Protein AF-A0A6A5BJE4-F1 (afdb_monomer_lite)

Foldseek 3Di:
DPPVVVVVVVVVVVVVLVVCLCVDPLLVQQVQEDEPVVVVVLVVVQQPFDKKKKKKKWAWDWDWDWDWDQDPVRDTDIDIDIDIDTPDMDMDIDQFPDKHWPWDDDDDDDDPFFKEKEFEKEKEFEDDPVQVVSVVLVVLVVCVVCVPVHPDMWIWMFITGPPDARIYMYTDPVDDDDPCSHSVNLVVCVVVVNNVVVVVVVVVRYDYDYTYIHMYTDNDDDDPVPPPVPPPSVVGDPHPGMHMGGDDPDRDIPIDDVVVVCVVDDVVSVPDDPPPPPPDPDDPDDDDDDDDDDDDDDDDDDDDDDDDDDDDDDDDDDDDDDDDDDDDDDDDDDDDDDDDDDDDDDDDDDDDDDDDDDDDDDDDDDDDDDDDDDD

InterPro domains:
  IPR026767 Transmembrane protein 151 [PTHR31893] (10-363)

Organism: Naegleri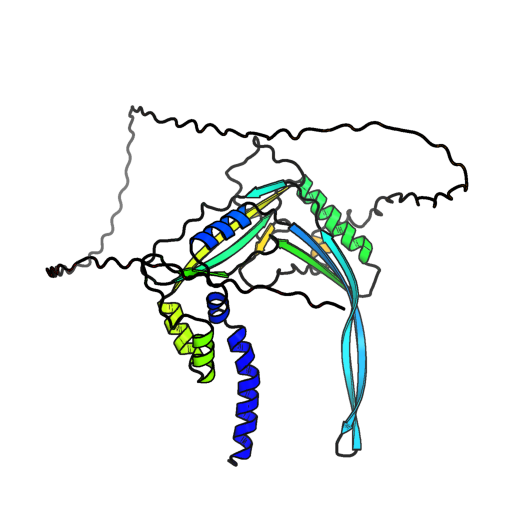a fowleri (NCBI:txid5763)

Structure (mmCIF, N/CA/C/O backbone):
data_AF-A0A6A5BJE4-F1
#
_entry.id   AF-A0A6A5BJE4-F1
#
loop_
_atom_site.group_PDB
_atom_site.id
_atom_site.type_symbol
_atom_site.label_atom_id
_atom_site.label_alt_id
_atom_site.label_comp_id
_atom_site.label_asym_id
_atom_site.label_entity_id
_atom_site.label_seq_id
_atom_site.pdbx_PDB_ins_code
_atom_site.Cartn_x
_atom_site.Cartn_y
_atom_site.Cartn_z
_atom_site.occupancy
_atom_site.B_iso_or_equiv
_atom_site.auth_seq_id
_atom_site.auth_comp_id
_atom_site.auth_asym_id
_atom_site.auth_atom_id
_atom_site.pdbx_PDB_model_num
ATOM 1 N N . MET A 1 1 ? 4.051 -38.188 29.344 1.00 62.25 1 MET A N 1
ATOM 2 C CA . MET A 1 1 ? 2.881 -37.286 29.274 1.00 62.25 1 MET A CA 1
ATOM 3 C C . MET A 1 1 ? 1.747 -37.995 28.548 1.00 62.25 1 MET A C 1
ATOM 5 O O . MET A 1 1 ? 2.041 -38.714 27.595 1.00 62.25 1 MET A O 1
ATOM 9 N N . PRO A 1 2 ? 0.485 -37.856 28.981 1.00 80.25 2 PRO A N 1
ATOM 10 C CA . PRO A 1 2 ? -0.641 -38.493 28.304 1.00 80.25 2 PRO A CA 1
ATOM 11 C C . PRO A 1 2 ? -0.763 -37.959 26.874 1.00 80.25 2 PRO A C 1
ATOM 13 O O . PRO A 1 2 ? -0.747 -36.747 26.667 1.00 80.25 2 PRO A O 1
ATOM 16 N N . ARG A 1 3 ? -0.909 -38.856 25.890 1.00 78.12 3 ARG A N 1
ATOM 17 C CA . ARG A 1 3 ? -1.069 -38.514 24.460 1.00 78.12 3 ARG A CA 1
ATOM 18 C C . ARG A 1 3 ? -2.195 -37.492 24.222 1.00 78.12 3 ARG A C 1
ATOM 20 O O . ARG A 1 3 ? -2.110 -36.694 23.299 1.00 78.12 3 ARG A O 1
ATOM 27 N N . ALA A 1 4 ? -3.185 -37.460 25.116 1.00 80.25 4 ALA A N 1
ATOM 28 C CA . ALA A 1 4 ? -4.297 -36.513 25.126 1.00 80.25 4 ALA A CA 1
ATOM 29 C C . ALA A 1 4 ? -3.887 -35.028 25.222 1.00 80.25 4 ALA A C 1
ATOM 31 O O . ALA A 1 4 ? -4.623 -34.184 24.728 1.00 80.25 4 ALA A O 1
ATOM 32 N N . PHE A 1 5 ? -2.724 -34.694 25.795 1.00 85.00 5 PHE A N 1
ATOM 33 C CA . PHE A 1 5 ? -2.263 -33.300 25.897 1.00 85.00 5 PHE A CA 1
ATOM 34 C C . PHE A 1 5 ? -1.525 -32.802 24.647 1.00 85.00 5 PHE A C 1
ATOM 36 O O . PHE A 1 5 ? -1.405 -31.599 24.451 1.00 85.00 5 PHE A O 1
ATOM 43 N N . ILE A 1 6 ? -1.054 -33.704 23.781 1.00 88.06 6 ILE A N 1
ATOM 44 C CA . ILE A 1 6 ? -0.258 -33.341 22.598 1.00 88.06 6 ILE A CA 1
ATOM 45 C C . ILE A 1 6 ? -1.162 -32.827 21.467 1.00 88.06 6 ILE A C 1
ATOM 47 O O . ILE A 1 6 ? -0.855 -31.818 20.838 1.00 88.06 6 ILE A O 1
ATOM 51 N N . TYR A 1 7 ? -2.304 -33.479 21.233 1.00 89.19 7 TYR A N 1
ATOM 52 C CA . TYR A 1 7 ? -3.248 -33.106 20.174 1.00 89.19 7 TYR A CA 1
ATOM 53 C C . TYR A 1 7 ? -3.816 -31.678 20.272 1.00 89.19 7 TYR A C 1
ATOM 55 O O . TYR A 1 7 ? -3.812 -31.000 19.246 1.00 89.19 7 TYR A O 1
ATOM 63 N N . PRO A 1 8 ? -4.267 -31.170 21.439 1.00 88.56 8 PRO A N 1
ATOM 64 C CA . PRO A 1 8 ? -4.764 -29.797 21.526 1.00 88.56 8 PRO A CA 1
ATOM 65 C C . PRO A 1 8 ? -3.657 -28.765 21.286 1.00 88.56 8 PRO A C 1
ATOM 67 O O . PRO A 1 8 ? -3.909 -27.755 20.639 1.00 88.56 8 PRO A O 1
ATOM 70 N N . ILE A 1 9 ? -2.422 -29.033 21.729 1.00 89.44 9 ILE A N 1
ATOM 71 C CA . ILE A 1 9 ? -1.276 -28.149 21.470 1.00 89.44 9 ILE A CA 1
ATOM 72 C C . ILE A 1 9 ? -0.985 -28.091 19.966 1.00 89.44 9 ILE A C 1
ATOM 74 O O . ILE A 1 9 ? -0.878 -27.004 19.405 1.00 89.44 9 ILE A O 1
ATOM 78 N N . LEU A 1 10 ? -0.930 -29.246 19.294 1.00 87.69 10 LEU A N 1
ATOM 79 C CA . LEU A 1 10 ? -0.732 -29.304 17.843 1.00 87.69 10 LEU A CA 1
ATOM 80 C C . LEU A 1 10 ? -1.858 -28.606 17.072 1.00 87.69 10 LEU A C 1
ATOM 82 O O . LEU A 1 10 ? -1.580 -27.901 16.106 1.00 87.69 10 LEU A O 1
ATOM 86 N N . LEU A 1 11 ? -3.110 -28.763 17.507 1.00 88.81 11 LEU A N 1
ATOM 87 C CA . LEU A 1 11 ? -4.258 -28.100 16.891 1.00 88.81 11 LEU A CA 1
ATOM 88 C C . LEU A 1 11 ? -4.152 -26.575 17.007 1.00 88.81 11 LEU A C 1
ATOM 90 O O . LEU A 1 11 ? -4.337 -25.877 16.016 1.00 88.81 11 LEU A O 1
ATOM 94 N N . VAL A 1 12 ? -3.811 -26.059 18.192 1.00 89.44 12 VAL A N 1
ATOM 95 C CA . VAL A 1 12 ? -3.604 -24.621 18.408 1.00 89.44 12 VAL A CA 1
ATOM 96 C C . VAL A 1 12 ? -2.458 -24.105 17.534 1.00 89.44 12 VAL A C 1
ATOM 98 O O . VAL A 1 12 ? -2.628 -23.106 16.840 1.00 89.44 12 VAL A O 1
ATOM 101 N N . CYS A 1 13 ? -1.324 -24.811 17.485 1.00 87.81 13 CYS A N 1
ATOM 102 C CA . CYS A 1 13 ? -0.216 -24.457 16.596 1.00 87.81 13 CYS A CA 1
ATOM 103 C C . CYS A 1 13 ? -0.644 -24.424 15.122 1.00 87.81 13 CYS A C 1
ATOM 105 O O . CYS A 1 13 ? -0.267 -23.503 14.405 1.00 87.81 13 CYS A O 1
ATOM 107 N N . LEU A 1 14 ? -1.457 -25.383 14.672 1.00 87.50 14 LEU A N 1
ATOM 108 C CA . LEU A 1 14 ? -1.954 -25.447 13.298 1.00 87.50 14 LEU A CA 1
ATOM 109 C C . LEU A 1 14 ? -2.918 -24.294 12.972 1.00 87.50 14 LEU A C 1
ATOM 111 O O . LEU A 1 14 ? -2.807 -23.700 11.901 1.00 87.50 14 LEU A O 1
ATOM 115 N N . ILE A 1 15 ? -3.805 -23.929 13.904 1.00 87.75 15 ILE A N 1
ATOM 116 C CA . ILE A 1 15 ? -4.724 -22.787 13.755 1.00 87.75 15 ILE A CA 1
ATOM 117 C C . ILE A 1 15 ? -3.950 -21.480 13.566 1.00 87.75 15 ILE A C 1
ATOM 119 O O . ILE A 1 15 ? -4.330 -20.675 12.722 1.00 87.75 15 ILE A O 1
ATOM 123 N N . PHE A 1 16 ? -2.856 -21.272 14.304 1.00 87.94 16 PHE A N 1
ATOM 124 C CA . PHE A 1 16 ? -2.011 -20.089 14.120 1.00 87.94 16 PHE A CA 1
ATOM 125 C C . PHE A 1 16 ? -1.130 -20.183 12.875 1.00 87.94 16 PHE A C 1
ATOM 127 O O . PHE A 1 16 ? -0.877 -19.173 12.227 1.00 87.94 16 PHE A O 1
ATOM 134 N N . TYR A 1 17 ? -0.685 -21.382 12.506 1.00 87.50 17 TYR A N 1
ATOM 135 C CA . TYR A 1 17 ? 0.205 -21.583 11.371 1.00 87.50 17 TYR A CA 1
ATOM 136 C C . TYR A 1 17 ? -0.492 -21.340 10.025 1.00 87.50 17 TYR A C 1
ATOM 138 O O . TYR A 1 17 ? 0.073 -20.673 9.162 1.00 87.50 17 TYR A O 1
ATOM 146 N N . ILE A 1 18 ? -1.728 -21.810 9.836 1.00 85.81 18 ILE A N 1
ATOM 147 C CA . ILE A 1 18 ? -2.425 -21.706 8.542 1.00 85.81 18 ILE A CA 1
ATOM 148 C C . ILE A 1 18 ? -2.527 -20.249 8.041 1.00 85.81 18 ILE A C 1
ATOM 150 O O . ILE A 1 18 ? -2.107 -19.996 6.910 1.00 85.81 18 ILE A O 1
ATOM 154 N N . PRO A 1 19 ? -2.994 -19.265 8.837 1.00 87.56 19 PRO A N 1
ATOM 155 C CA . PRO A 1 19 ? -3.017 -17.865 8.414 1.00 87.56 19 PRO A CA 1
ATOM 156 C C . PRO A 1 19 ? -1.635 -17.334 8.016 1.00 87.56 19 PRO A C 1
ATOM 158 O O . PRO A 1 19 ? -1.518 -16.640 7.010 1.00 87.56 19 PRO A O 1
ATOM 161 N N . THR A 1 20 ? -0.571 -17.715 8.735 1.00 84.31 20 THR A N 1
ATOM 162 C CA . THR A 1 20 ? 0.798 -17.265 8.414 1.00 84.31 20 THR A CA 1
ATOM 163 C C . THR A 1 20 ? 1.292 -17.763 7.056 1.00 84.31 20 THR A C 1
ATOM 165 O O . THR A 1 20 ? 2.086 -17.084 6.410 1.00 84.31 20 THR A O 1
ATOM 168 N N . VAL A 1 21 ? 0.792 -18.910 6.583 1.00 84.69 21 VAL A N 1
ATOM 169 C CA . VAL A 1 21 ? 1.111 -19.439 5.249 1.00 84.69 21 VAL A CA 1
ATOM 170 C C . VAL A 1 21 ? 0.477 -18.568 4.167 1.00 84.69 21 VAL A C 1
ATOM 172 O O . VAL A 1 21 ? 1.153 -18.180 3.217 1.00 84.69 21 VAL A O 1
ATOM 175 N N . PHE A 1 22 ? -0.802 -18.222 4.321 1.00 84.06 22 PHE A N 1
ATOM 176 C CA . PHE A 1 22 ? -1.521 -17.382 3.357 1.00 84.06 22 PHE A CA 1
ATOM 177 C C . PHE A 1 22 ? -1.040 -15.930 3.352 1.00 84.06 22 PHE A C 1
ATOM 179 O O . PHE A 1 22 ? -1.066 -15.283 2.311 1.00 84.06 22 PHE A O 1
ATOM 186 N N . MET A 1 23 ? -0.562 -15.430 4.491 1.00 83.25 23 MET A N 1
ATOM 187 C CA . MET A 1 23 ? -0.006 -14.079 4.614 1.00 83.25 23 MET A CA 1
ATOM 188 C C . MET A 1 23 ? 1.484 -14.004 4.246 1.00 83.25 23 MET A C 1
ATOM 190 O O . MET A 1 23 ? 2.100 -12.947 4.374 1.00 83.25 23 MET A O 1
ATOM 194 N N . SER A 1 24 ? 2.093 -15.106 3.796 1.00 85.69 24 SER A N 1
ATOM 195 C CA . SER A 1 24 ? 3.506 -15.113 3.428 1.00 85.69 24 SER A CA 1
ATOM 196 C C . SER A 1 24 ? 3.767 -14.299 2.153 1.00 85.69 24 SER A C 1
ATOM 198 O O . SER A 1 24 ? 3.071 -14.500 1.151 1.00 85.69 24 SER A O 1
ATOM 200 N N . PRO A 1 25 ? 4.837 -13.478 2.105 1.00 83.81 25 PRO A N 1
ATOM 201 C CA . PRO A 1 25 ? 5.250 -12.791 0.882 1.00 83.81 25 PRO A CA 1
ATOM 202 C C . PRO A 1 25 ? 5.463 -13.756 -0.289 1.00 83.81 25 PRO A C 1
ATOM 204 O O . PRO A 1 25 ? 5.075 -13.463 -1.415 1.00 83.81 25 PRO A O 1
ATOM 207 N N . THR A 1 26 ? 6.024 -14.947 -0.031 1.00 87.12 26 THR A N 1
ATOM 208 C CA . THR A 1 26 ? 6.227 -15.979 -1.062 1.00 87.12 26 THR A CA 1
ATOM 209 C C . THR A 1 26 ? 4.913 -16.388 -1.721 1.00 87.12 26 THR A C 1
ATOM 211 O O . THR A 1 26 ? 4.870 -16.536 -2.939 1.00 87.12 26 THR A O 1
ATOM 214 N N . TYR A 1 27 ? 3.849 -16.549 -0.932 1.00 88.12 27 TYR A N 1
ATOM 215 C CA . TYR A 1 27 ? 2.533 -16.889 -1.458 1.00 88.12 27 TYR A CA 1
ATOM 216 C C . TYR A 1 27 ? 1.968 -15.755 -2.316 1.00 88.12 27 TYR A C 1
ATOM 218 O O . TYR A 1 27 ? 1.545 -16.020 -3.437 1.00 88.12 27 TYR A O 1
ATOM 226 N N . SER A 1 28 ? 2.068 -14.508 -1.840 1.00 85.81 28 SER A N 1
ATOM 227 C CA . SER A 1 28 ? 1.620 -13.309 -2.566 1.00 85.81 28 SER A CA 1
ATOM 228 C C . SER A 1 28 ? 2.263 -13.182 -3.958 1.00 85.81 28 SER A C 1
ATOM 230 O O . SER A 1 28 ? 1.564 -13.016 -4.958 1.00 85.81 28 SER A O 1
ATOM 232 N N . TYR A 1 29 ? 3.584 -13.376 -4.074 1.00 87.19 29 TYR A N 1
ATOM 233 C CA . TYR A 1 29 ? 4.246 -13.376 -5.389 1.00 87.19 29 TYR A CA 1
ATOM 234 C C . TYR A 1 29 ? 3.765 -14.519 -6.286 1.00 87.19 29 TYR A C 1
ATOM 236 O O . TYR A 1 29 ? 3.565 -14.320 -7.481 1.00 87.19 29 TYR A O 1
ATOM 244 N N . LEU A 1 30 ? 3.585 -15.724 -5.735 1.00 87.75 30 LEU A N 1
ATOM 245 C CA . LEU A 1 30 ? 3.129 -16.875 -6.518 1.00 87.75 30 LEU A CA 1
ATOM 246 C C . LEU A 1 30 ? 1.690 -16.706 -7.018 1.00 87.75 30 LEU A C 1
ATOM 248 O O . LEU A 1 30 ? 1.366 -17.223 -8.086 1.00 87.75 30 LEU A O 1
ATOM 252 N N . THR A 1 31 ? 0.830 -16.013 -6.266 1.00 86.56 31 THR A N 1
ATOM 253 C CA . THR A 1 31 ? -0.533 -15.684 -6.704 1.00 86.56 31 THR A CA 1
ATOM 254 C C . THR A 1 31 ? -0.554 -14.540 -7.715 1.00 86.56 31 THR A C 1
ATOM 256 O O . THR A 1 31 ? -1.374 -14.570 -8.628 1.00 86.56 31 THR A O 1
ATOM 259 N N . ASN A 1 32 ? 0.389 -13.596 -7.626 1.00 84.62 32 ASN A N 1
ATOM 260 C CA . ASN A 1 32 ? 0.522 -12.449 -8.535 1.00 84.62 32 ASN A CA 1
ATOM 261 C C . ASN A 1 32 ? 1.491 -12.721 -9.702 1.00 84.62 32 ASN A C 1
ATOM 263 O O . ASN A 1 32 ? 2.232 -11.836 -10.147 1.00 84.62 32 ASN A O 1
ATOM 267 N N . PHE A 1 33 ? 1.503 -13.961 -10.201 1.00 86.75 33 PHE A N 1
ATOM 268 C CA . PHE A 1 33 ? 2.318 -14.345 -11.348 1.00 86.75 33 PHE A CA 1
ATOM 269 C C . PHE A 1 33 ? 1.720 -13.811 -12.650 1.00 86.75 33 PHE A C 1
ATOM 271 O O . PHE A 1 33 ? 0.603 -14.156 -13.037 1.00 86.75 33 PHE A O 1
ATOM 278 N N . ASN A 1 34 ? 2.500 -13.003 -13.360 1.00 85.94 34 ASN A N 1
ATOM 279 C CA . ASN A 1 34 ? 2.122 -12.397 -14.624 1.00 85.94 34 ASN A CA 1
ATOM 280 C C . ASN A 1 34 ? 3.202 -12.633 -15.688 1.00 85.94 34 ASN A C 1
ATOM 282 O O . ASN A 1 34 ? 4.382 -12.824 -15.405 1.00 85.94 34 ASN A O 1
ATOM 286 N N . VAL A 1 35 ? 2.782 -12.638 -16.952 1.00 84.31 35 VAL A N 1
ATOM 287 C CA . VAL A 1 35 ? 3.691 -12.719 -18.104 1.00 84.31 35 VAL A CA 1
ATOM 288 C C . VAL 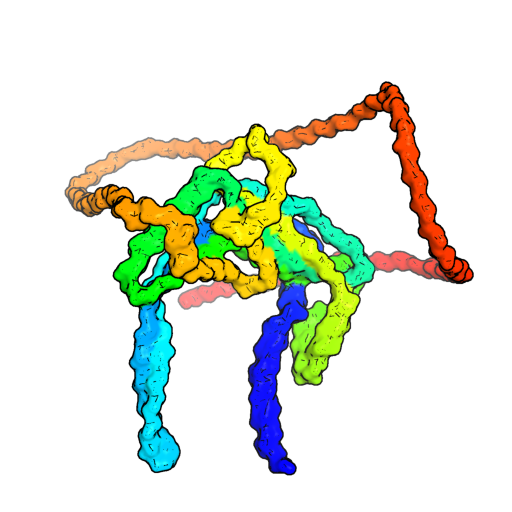A 1 35 ? 4.322 -11.344 -18.344 1.00 84.31 35 VAL A C 1
ATOM 290 O O . VAL A 1 35 ? 3.666 -10.327 -18.132 1.00 84.31 35 VAL A O 1
ATOM 293 N N . ASN A 1 36 ? 5.563 -11.299 -18.842 1.00 83.81 36 ASN A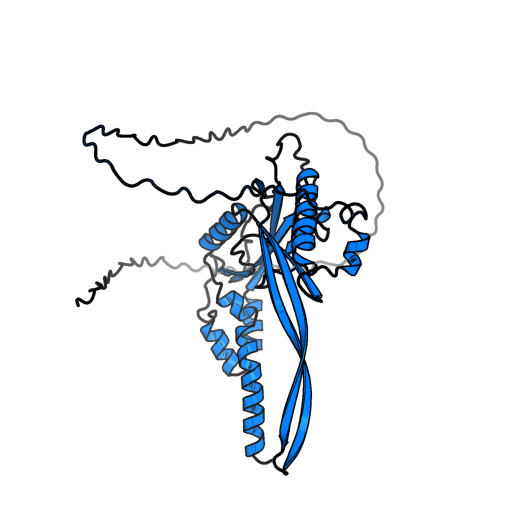 N 1
ATOM 294 C CA . ASN A 1 36 ? 6.304 -10.052 -19.091 1.00 83.81 36 ASN A CA 1
ATOM 295 C C . ASN A 1 36 ? 5.501 -8.983 -19.850 1.00 83.81 36 ASN A C 1
ATOM 297 O O . ASN A 1 36 ? 5.544 -7.819 -19.471 1.00 83.81 36 ASN A O 1
ATOM 301 N N . GLN A 1 37 ? 4.748 -9.371 -20.887 1.00 85.25 37 GLN A N 1
ATOM 302 C CA . GLN A 1 37 ? 3.892 -8.452 -21.651 1.00 85.25 37 GLN A CA 1
ATOM 303 C C . GLN A 1 37 ? 2.841 -7.784 -20.760 1.00 85.25 37 GLN A C 1
ATOM 305 O O . GLN A 1 37 ? 2.721 -6.565 -20.755 1.00 85.25 37 GLN A O 1
ATOM 310 N N . LYS A 1 38 ? 2.168 -8.574 -19.920 1.00 88.56 38 LYS A N 1
ATOM 311 C CA . LYS A 1 38 ? 1.178 -8.069 -18.972 1.00 88.56 38 LYS A CA 1
ATOM 312 C C . LYS A 1 38 ? 1.807 -7.160 -17.913 1.00 88.56 38 LYS A C 1
ATOM 314 O O . LYS A 1 38 ? 1.181 -6.192 -17.515 1.00 88.56 38 LYS A O 1
ATOM 319 N N . ILE A 1 39 ? 3.045 -7.414 -17.479 1.00 89.75 39 ILE A N 1
ATOM 320 C CA . ILE A 1 39 ? 3.741 -6.489 -16.565 1.00 89.75 39 ILE A CA 1
ATOM 321 C C . ILE A 1 39 ? 4.030 -5.155 -17.242 1.00 89.75 39 ILE A C 1
ATOM 323 O O . ILE A 1 39 ? 3.799 -4.115 -16.638 1.00 89.75 39 ILE A O 1
ATOM 327 N N . GLN A 1 40 ? 4.509 -5.171 -18.486 1.00 90.94 40 GLN A N 1
ATOM 328 C CA . GLN A 1 40 ? 4.715 -3.939 -19.247 1.00 90.94 40 GLN A CA 1
ATOM 329 C C . GLN A 1 40 ? 3.398 -3.166 -19.385 1.00 90.94 40 GLN A C 1
ATOM 331 O O . GLN A 1 40 ? 3.375 -1.966 -19.145 1.00 90.94 40 GLN A O 1
ATOM 336 N N . GLU A 1 41 ? 2.292 -3.850 -19.683 1.00 91.31 41 GLU A N 1
ATOM 337 C CA . GLU A 1 41 ? 0.957 -3.246 -19.719 1.00 91.31 41 GLU A CA 1
ATOM 338 C C . GLU A 1 41 ? 0.537 -2.668 -18.364 1.00 91.31 41 GLU A C 1
ATOM 340 O O . GLU A 1 41 ? 0.068 -1.536 -18.329 1.00 91.31 41 GLU A O 1
ATOM 345 N N . ILE A 1 42 ? 0.738 -3.394 -17.256 1.00 90.88 42 ILE A N 1
ATOM 346 C CA . ILE A 1 42 ? 0.429 -2.911 -15.902 1.00 90.88 42 ILE A CA 1
ATOM 347 C C . ILE A 1 42 ? 1.247 -1.658 -15.591 1.00 90.88 42 ILE A C 1
ATOM 349 O O . ILE A 1 42 ? 0.678 -0.654 -15.185 1.00 90.88 42 ILE A O 1
ATOM 353 N N . VAL A 1 43 ? 2.559 -1.670 -15.834 1.00 91.00 43 VAL A N 1
ATOM 354 C CA . VAL A 1 43 ? 3.423 -0.512 -15.570 1.00 91.00 43 VAL A CA 1
ATOM 355 C C . VAL A 1 43 ? 3.026 0.681 -16.438 1.00 91.00 43 VAL A C 1
ATOM 357 O O . VAL A 1 43 ? 2.876 1.785 -15.925 1.00 91.00 43 VAL A O 1
ATOM 360 N N . GLN A 1 44 ? 2.799 0.473 -17.736 1.00 91.56 44 GLN A N 1
ATOM 361 C CA . GLN A 1 44 ? 2.370 1.536 -18.650 1.00 91.56 44 GLN A CA 1
ATOM 362 C C . GLN A 1 44 ? 0.988 2.083 -18.296 1.00 91.56 44 GLN A C 1
ATOM 364 O O . GLN A 1 44 ? 0.753 3.283 -18.430 1.00 91.56 44 GLN A O 1
ATOM 369 N N . LYS A 1 45 ? 0.079 1.224 -17.831 1.00 91.88 45 LYS A N 1
ATOM 370 C CA . LYS A 1 45 ? -1.223 1.637 -17.317 1.00 91.88 45 LYS A CA 1
ATOM 371 C C . LYS A 1 45 ? -1.049 2.487 -16.058 1.00 91.88 45 LYS A C 1
ATOM 373 O O . LYS A 1 45 ? -1.514 3.616 -16.046 1.00 91.88 45 LYS A O 1
ATOM 378 N N . THR A 1 46 ? -0.280 2.024 -15.072 1.00 91.19 46 THR A N 1
ATOM 379 C CA . THR A 1 46 ? 0.001 2.779 -13.841 1.00 91.19 46 THR A CA 1
ATOM 380 C C . THR A 1 46 ? 0.678 4.123 -14.124 1.00 91.19 46 THR A C 1
ATOM 382 O O . THR A 1 46 ? 0.379 5.102 -13.449 1.00 91.19 46 THR A O 1
ATOM 385 N N . ILE A 1 47 ? 1.551 4.226 -15.136 1.00 91.31 47 ILE A N 1
ATOM 386 C CA . ILE A 1 47 ? 2.141 5.508 -15.577 1.00 91.31 47 ILE A CA 1
ATOM 387 C C . ILE A 1 47 ? 1.061 6.482 -16.068 1.00 91.31 47 ILE A C 1
ATOM 389 O O . ILE A 1 47 ? 1.141 7.669 -15.770 1.00 91.31 47 ILE A O 1
ATOM 393 N N . ARG A 1 48 ? 0.040 5.999 -16.782 1.00 91.12 48 ARG A N 1
ATOM 394 C CA . ARG A 1 48 ? -1.038 6.833 -17.344 1.00 91.12 48 ARG A CA 1
ATOM 395 C C . ARG A 1 48 ? -2.160 7.137 -16.360 1.00 91.12 48 ARG A C 1
ATOM 397 O O . ARG A 1 48 ? -2.861 8.128 -16.536 1.00 91.12 48 ARG A O 1
ATOM 404 N N . ASP A 1 49 ? -2.370 6.260 -15.388 1.00 91.25 49 ASP A N 1
ATOM 405 C CA . ASP A 1 49 ? -3.463 6.391 -14.440 1.00 91.25 49 ASP A CA 1
ATOM 406 C C . ASP A 1 49 ? -3.206 7.576 -13.493 1.00 91.25 49 ASP A C 1
ATOM 408 O O . ASP A 1 49 ? -2.141 7.704 -12.870 1.00 91.25 49 ASP A O 1
ATOM 412 N N . THR A 1 50 ? -4.217 8.436 -13.372 1.00 90.50 50 THR A N 1
ATOM 413 C CA . THR A 1 50 ? -4.198 9.603 -12.490 1.00 90.50 50 THR A CA 1
ATOM 414 C C . THR A 1 50 ? -4.202 9.145 -11.028 1.00 90.50 50 THR A C 1
ATOM 416 O O . THR A 1 50 ? -5.077 8.366 -10.636 1.00 90.50 50 THR A O 1
ATOM 419 N N . PRO A 1 51 ? -3.251 9.595 -10.194 1.00 91.94 51 PRO A N 1
ATOM 420 C CA . PRO A 1 51 ? -3.300 9.329 -8.767 1.00 91.94 51 PRO A CA 1
ATOM 421 C C . PRO A 1 51 ? -4.362 10.213 -8.107 1.00 91.94 51 PRO A C 1
ATOM 423 O O . PRO A 1 51 ? -4.628 11.327 -8.552 1.00 91.94 51 PRO A O 1
ATOM 426 N N . ILE A 1 52 ? -4.949 9.726 -7.024 1.00 91.94 52 ILE A N 1
ATOM 427 C CA . ILE A 1 52 ? -5.968 10.429 -6.252 1.00 91.94 52 ILE A CA 1
ATOM 428 C C . ILE A 1 52 ? -5.435 10.758 -4.862 1.00 91.94 52 ILE A C 1
ATOM 430 O O . ILE A 1 52 ? -4.603 10.035 -4.303 1.00 91.94 52 ILE A O 1
ATOM 434 N N . ILE A 1 53 ? -5.934 11.863 -4.313 1.00 92.12 53 ILE A N 1
ATOM 435 C CA . ILE A 1 53 ? -5.780 12.202 -2.902 1.00 92.12 53 ILE A CA 1
ATOM 436 C C . ILE A 1 53 ? -7.174 12.173 -2.291 1.00 92.12 53 ILE A C 1
ATOM 438 O O . ILE A 1 53 ? -8.065 12.888 -2.752 1.00 92.12 53 ILE A O 1
ATOM 442 N N . GLU A 1 54 ? -7.368 11.335 -1.282 1.00 93.62 54 GLU A N 1
ATOM 443 C CA . GLU A 1 54 ? -8.642 11.196 -0.582 1.00 93.62 54 GLU A CA 1
ATOM 444 C C . GLU A 1 54 ? -8.450 11.477 0.907 1.00 93.62 54 GLU A C 1
ATOM 446 O O . GLU A 1 54 ? -7.583 10.905 1.568 1.00 93.62 54 GLU A O 1
ATOM 451 N N . LEU A 1 55 ? -9.238 12.413 1.424 1.00 93.56 55 LEU A N 1
ATOM 452 C CA . LEU A 1 55 ? -9.235 12.809 2.823 1.00 93.56 55 LEU A CA 1
ATOM 453 C C . LEU A 1 55 ? -10.313 12.001 3.545 1.00 93.56 55 LEU A C 1
ATOM 455 O O . LEU A 1 55 ? -11.451 11.968 3.088 1.00 93.56 55 LEU A O 1
ATOM 459 N N . HIS A 1 56 ? -9.986 11.397 4.681 1.00 94.25 56 HIS A N 1
ATOM 460 C CA . HIS A 1 56 ? -10.901 10.582 5.475 1.00 94.25 56 HIS A CA 1
ATOM 461 C C . HIS A 1 56 ? -10.963 11.077 6.915 1.00 94.25 56 HIS A C 1
ATOM 463 O O . HIS A 1 56 ? -9.939 11.346 7.547 1.00 94.25 56 HIS A O 1
ATOM 469 N N . VAL A 1 57 ? -12.175 11.123 7.461 1.00 94.12 57 VAL A N 1
ATOM 470 C CA . VAL A 1 57 ? -12.443 11.457 8.857 1.00 94.12 57 VAL A CA 1
ATOM 471 C C . VAL A 1 57 ? -13.279 10.358 9.502 1.00 94.12 57 VAL A C 1
ATOM 473 O O . VAL A 1 57 ? -14.246 9.874 8.917 1.00 94.12 57 VAL A O 1
ATOM 476 N N . SER A 1 58 ? -12.936 9.988 10.736 1.00 94.69 58 SER A N 1
ATOM 477 C CA . SER A 1 58 ? -13.723 9.075 11.570 1.00 94.69 58 SER A CA 1
ATOM 478 C C . SER A 1 58 ? -13.945 9.681 12.954 1.00 94.69 58 SER A C 1
ATOM 480 O O . SER A 1 58 ? -13.010 9.768 13.749 1.00 94.69 58 SER A O 1
ATOM 482 N N . CYS A 1 59 ? -15.188 10.025 13.288 1.00 94.12 59 CYS A N 1
ATOM 483 C CA . CYS A 1 59 ? -15.585 10.493 14.620 1.00 94.12 59 CYS A CA 1
ATOM 484 C C . CYS A 1 59 ? -16.013 9.311 15.501 1.00 94.12 59 CYS A C 1
ATOM 486 O O . CYS A 1 59 ? -16.704 8.398 15.038 1.00 94.12 59 CYS A O 1
ATOM 488 N N . TYR A 1 60 ? -15.580 9.298 16.761 1.00 95.06 60 TYR A N 1
ATOM 489 C CA . TYR A 1 60 ? -15.842 8.198 17.688 1.00 95.06 60 TYR A CA 1
ATOM 490 C C . TYR A 1 60 ? -15.805 8.629 19.156 1.00 95.06 60 TYR A C 1
ATOM 492 O O . TYR A 1 60 ? -15.227 9.653 19.519 1.00 95.06 60 TYR A O 1
ATOM 500 N N . HIS A 1 61 ? -16.345 7.773 20.016 1.00 96.06 61 HIS A N 1
ATOM 501 C CA . HIS A 1 61 ? -16.137 7.808 21.461 1.00 96.06 61 HIS A CA 1
ATOM 502 C C . HIS A 1 61 ? -15.851 6.403 21.995 1.00 96.06 61 HIS A C 1
ATOM 504 O O . HIS A 1 61 ? -15.882 5.408 21.264 1.00 96.06 61 HIS A O 1
ATOM 510 N N . TYR A 1 62 ? -15.539 6.324 23.285 1.00 95.69 62 TYR A N 1
ATOM 511 C CA . TYR A 1 62 ? -15.357 5.065 23.991 1.00 95.69 62 TYR A CA 1
ATOM 512 C C . TYR A 1 62 ? -16.551 4.792 24.903 1.00 95.69 62 TYR A C 1
ATOM 514 O O . TYR A 1 62 ? -16.894 5.607 25.756 1.00 95.69 62 TYR A O 1
ATOM 522 N N . GLU A 1 63 ? -17.153 3.617 24.759 1.00 96.25 63 GLU A N 1
ATOM 523 C CA . GLU A 1 63 ? -18.168 3.111 25.681 1.00 96.25 63 GLU A CA 1
ATOM 524 C C . GLU A 1 63 ? -17.545 2.096 26.639 1.00 96.25 63 GLU A C 1
ATOM 526 O O . GLU A 1 63 ? -16.789 1.213 26.225 1.00 96.25 63 GLU A O 1
ATOM 531 N N . THR A 1 64 ? -17.914 2.154 27.919 1.00 95.56 64 THR A N 1
ATOM 532 C CA . THR A 1 64 ? -17.569 1.088 28.868 1.00 95.56 64 THR A CA 1
ATOM 533 C C . THR A 1 64 ? -18.669 0.038 28.862 1.00 95.56 64 THR A C 1
ATOM 535 O O . THR A 1 64 ? -19.790 0.294 29.298 1.00 95.56 64 THR A O 1
ATOM 538 N N . ARG A 1 65 ? -18.350 -1.162 28.377 1.00 94.31 65 ARG A N 1
ATOM 539 C CA . ARG A 1 65 ? -19.263 -2.308 28.379 1.00 94.31 65 ARG A CA 1
ATOM 540 C C . ARG A 1 65 ? -18.892 -3.243 29.513 1.00 94.31 65 ARG A C 1
ATOM 542 O O . ARG A 1 65 ? -17.765 -3.731 29.566 1.00 94.31 65 ARG A O 1
ATOM 549 N N . THR A 1 66 ? -19.853 -3.502 30.389 1.00 93.19 66 THR A N 1
ATOM 550 C CA . THR A 1 66 ? -19.684 -4.370 31.553 1.00 93.19 66 THR A CA 1
ATOM 551 C C . THR A 1 66 ? -20.459 -5.659 31.330 1.00 93.19 66 THR A C 1
ATOM 553 O O . THR A 1 66 ? -21.661 -5.626 31.076 1.00 93.19 66 THR A O 1
ATOM 556 N N . GLN A 1 67 ? -19.774 -6.795 31.409 1.00 92.00 67 GLN A N 1
ATOM 557 C CA . GLN A 1 67 ? -20.367 -8.120 31.295 1.00 92.00 67 GLN A CA 1
ATOM 558 C C . GLN A 1 67 ? -20.172 -8.870 32.609 1.00 92.00 67 GLN A C 1
ATOM 560 O O . GLN A 1 67 ? -19.055 -8.981 33.110 1.00 92.00 67 GLN A O 1
ATOM 565 N N . THR A 1 68 ? -21.258 -9.413 33.153 1.00 91.50 68 THR A N 1
ATOM 566 C CA . THR A 1 68 ? -21.202 -10.304 34.312 1.00 91.50 68 THR A CA 1
ATOM 567 C C . THR A 1 68 ? -21.402 -11.738 33.842 1.00 91.50 68 THR A C 1
ATOM 569 O O . THR A 1 68 ? -22.413 -12.064 33.224 1.00 91.50 68 THR A O 1
ATOM 572 N N . THR A 1 69 ? -20.428 -12.596 34.120 1.00 89.38 69 THR A N 1
ATOM 573 C CA . THR A 1 69 ? -20.458 -14.027 33.808 1.00 89.38 69 THR A CA 1
ATOM 574 C C . THR A 1 69 ? -20.405 -14.834 35.093 1.00 89.38 69 THR A C 1
ATOM 576 O O . THR A 1 69 ? -19.589 -14.538 35.964 1.00 89.38 69 THR A O 1
ATOM 579 N N . THR A 1 70 ? -21.230 -15.868 35.204 1.00 91.19 70 THR A N 1
ATOM 580 C CA . THR A 1 70 ? -21.165 -16.820 36.317 1.00 91.19 70 THR A CA 1
ATOM 581 C C . THR A 1 70 ? -20.192 -17.939 35.966 1.00 91.19 70 THR A C 1
ATOM 583 O O . THR A 1 70 ? -20.324 -18.558 34.910 1.00 91.19 70 THR A O 1
ATOM 586 N N . ASP A 1 71 ? -19.202 -18.192 36.820 1.00 85.38 71 ASP A N 1
ATOM 587 C CA . ASP A 1 71 ? -18.279 -19.311 36.644 1.00 85.38 71 ASP A CA 1
ATOM 588 C C . ASP A 1 71 ? -18.946 -20.664 36.966 1.00 85.38 71 ASP A C 1
ATOM 590 O O . ASP A 1 71 ? -20.058 -20.735 37.494 1.00 85.38 71 ASP A O 1
ATOM 594 N N . ALA A 1 72 ? -18.256 -21.767 36.663 1.00 82.94 72 ALA A N 1
ATOM 595 C CA . ALA A 1 72 ? -18.753 -23.121 36.930 1.00 82.94 72 ALA A CA 1
ATOM 596 C C . ALA A 1 72 ? -18.994 -23.414 38.428 1.00 82.94 72 ALA A C 1
ATOM 598 O O . ALA A 1 72 ? -19.658 -24.392 38.759 1.00 82.94 72 ALA A O 1
ATOM 599 N N . ASN A 1 73 ? -18.480 -22.567 39.327 1.00 88.50 73 ASN A N 1
ATOM 600 C CA . ASN A 1 73 ? -18.653 -22.665 40.774 1.00 88.50 73 ASN A CA 1
ATOM 601 C C . ASN A 1 73 ? -19.754 -21.723 41.299 1.00 88.50 73 ASN A C 1
ATOM 603 O O . ASN A 1 73 ? -19.895 -21.569 42.513 1.00 88.50 73 ASN A O 1
ATOM 607 N N . GLY A 1 74 ? -20.519 -21.071 40.415 1.00 85.56 74 GLY A N 1
ATOM 608 C CA . GLY A 1 74 ? -21.602 -20.158 40.784 1.00 85.56 74 GLY A CA 1
ATOM 609 C C . GLY A 1 74 ? -21.147 -18.753 41.196 1.00 85.56 74 GLY A C 1
ATOM 610 O O . GLY A 1 74 ? -21.968 -17.974 41.679 1.00 85.56 74 GLY A O 1
ATOM 611 N N . ARG A 1 75 ? -19.866 -18.395 41.029 1.00 88.38 75 ARG A N 1
ATOM 612 C CA . ARG A 1 75 ? -19.354 -17.055 41.357 1.00 88.38 75 ARG A CA 1
ATOM 613 C C . ARG A 1 75 ? -19.548 -16.109 40.183 1.00 88.38 75 ARG A C 1
ATOM 615 O O . ARG A 1 75 ? -19.187 -16.416 39.050 1.00 88.38 75 ARG A O 1
ATOM 622 N N . LEU A 1 76 ? -20.072 -14.923 40.472 1.00 90.50 76 LEU A N 1
ATOM 623 C CA . LEU A 1 76 ? -20.197 -13.848 39.495 1.00 90.50 76 LEU A CA 1
ATOM 624 C C . LEU A 1 76 ? -18.835 -13.178 39.294 1.00 90.50 76 LEU A C 1
ATOM 626 O O . LEU A 1 76 ? -18.232 -12.674 40.240 1.00 90.50 76 LEU A O 1
ATOM 630 N N . LYS A 1 77 ? -18.366 -13.147 38.051 1.00 89.56 77 LYS A N 1
ATOM 631 C CA . LYS A 1 77 ? -17.226 -12.350 37.605 1.00 89.56 77 LYS A CA 1
ATOM 632 C C . LYS A 1 77 ? -17.754 -11.221 36.732 1.00 89.56 77 LYS A C 1
ATOM 634 O O . LYS A 1 77 ? -18.414 -11.483 35.732 1.00 89.56 77 LYS A O 1
ATOM 639 N N . THR A 1 78 ? -17.452 -9.983 37.101 1.00 91.94 78 THR A N 1
ATOM 640 C CA . THR A 1 78 ? -17.778 -8.804 36.296 1.00 91.94 78 THR A CA 1
ATOM 641 C C . THR A 1 78 ? -16.519 -8.322 35.590 1.00 91.94 78 THR A C 1
ATOM 643 O O . THR A 1 78 ? -15.494 -8.105 36.232 1.00 91.94 78 THR A O 1
ATOM 646 N N . GLU A 1 79 ? -16.594 -8.174 34.274 1.00 91.94 79 GLU A N 1
ATOM 647 C CA . GLU A 1 79 ? -15.517 -7.676 33.427 1.00 91.94 79 GLU A CA 1
ATOM 648 C C . GLU A 1 79 ? -16.001 -6.431 32.684 1.00 91.94 79 GLU A C 1
ATOM 650 O O . GLU A 1 79 ? -17.051 -6.449 32.042 1.00 91.94 79 GLU A O 1
ATOM 655 N N . SER A 1 80 ? -15.244 -5.341 32.785 1.00 92.44 80 SER A N 1
ATOM 656 C CA . SER A 1 80 ? -15.526 -4.088 32.086 1.00 92.44 80 SER A CA 1
ATOM 657 C C . SER A 1 80 ? -14.460 -3.863 31.025 1.00 92.44 80 SER A C 1
ATOM 659 O O . SER A 1 80 ? -13.269 -3.891 31.329 1.00 92.44 80 SER A O 1
ATOM 661 N N . ARG A 1 81 ? -14.884 -3.620 29.783 1.00 93.88 81 ARG A N 1
ATOM 662 C CA . ARG A 1 81 ? -13.995 -3.269 28.670 1.00 93.88 81 ARG A CA 1
ATOM 663 C C . ARG A 1 81 ? -14.408 -1.946 28.044 1.00 93.88 81 ARG A C 1
ATOM 665 O O . ARG A 1 81 ? -15.599 -1.685 27.875 1.00 93.88 81 ARG A O 1
ATOM 672 N N . SER A 1 82 ? -13.419 -1.142 27.674 1.00 94.31 82 SER A N 1
ATOM 673 C CA . SER A 1 82 ? -13.626 0.054 26.859 1.00 94.31 82 SER A CA 1
ATOM 674 C C . SER A 1 82 ? -13.662 -0.343 25.384 1.00 94.31 82 SER A C 1
ATOM 676 O O . SER A 1 82 ? -12.790 -1.081 24.924 1.00 94.31 82 SER A O 1
ATOM 678 N N . VAL A 1 83 ? -14.684 0.094 24.652 1.00 95.38 83 VAL A N 1
ATOM 679 C CA . VAL A 1 83 ? -14.876 -0.222 23.231 1.00 95.38 83 VAL A CA 1
ATOM 680 C C . VAL A 1 83 ? -15.009 1.075 22.449 1.00 95.38 83 VAL A C 1
ATOM 682 O O . VAL A 1 83 ? -15.840 1.914 22.786 1.00 95.38 83 VAL A O 1
ATOM 685 N N . ARG A 1 84 ? -14.205 1.222 21.391 1.00 94.56 84 ARG A N 1
ATOM 686 C CA . ARG A 1 84 ? -14.330 2.318 20.428 1.00 94.56 84 ARG A CA 1
ATOM 687 C C . ARG A 1 84 ? -15.614 2.144 19.618 1.00 94.56 84 ARG A C 1
ATOM 689 O O . ARG A 1 84 ? -15.813 1.094 19.008 1.00 94.56 84 ARG A O 1
ATOM 696 N N . VAL A 1 85 ? -16.444 3.179 19.577 1.00 95.88 85 VAL A N 1
ATOM 697 C CA . VAL A 1 85 ? -17.663 3.235 18.767 1.00 95.88 85 VAL A CA 1
ATOM 698 C C . VAL A 1 85 ? -17.538 4.388 17.784 1.00 95.88 85 VAL A C 1
ATOM 700 O O . VAL A 1 85 ? -17.570 5.550 18.178 1.00 95.88 85 VAL A O 1
ATOM 703 N N . THR A 1 86 ? -17.371 4.057 16.504 1.00 96.19 86 THR A N 1
ATOM 704 C CA . THR A 1 86 ? -17.405 5.042 15.418 1.00 96.19 86 THR A CA 1
ATOM 705 C C . THR A 1 86 ? -18.848 5.444 15.159 1.00 96.19 86 THR A C 1
ATOM 707 O O . THR A 1 86 ? -19.684 4.603 14.833 1.00 96.19 86 THR A O 1
ATOM 710 N N . THR A 1 87 ? -19.135 6.729 15.313 1.00 96.75 87 THR A N 1
ATOM 711 C CA . THR A 1 87 ? -20.475 7.302 15.138 1.00 96.75 87 THR A CA 1
ATOM 712 C C . THR A 1 87 ? -20.654 7.919 13.760 1.00 96.75 87 THR A C 1
ATOM 714 O O . THR A 1 87 ? -21.771 7.963 13.244 1.00 96.75 87 THR A O 1
ATOM 717 N N . HIS A 1 88 ? -19.562 8.377 13.147 1.00 96.06 88 HIS A N 1
ATOM 718 C CA . HIS A 1 88 ? -19.589 9.012 11.841 1.00 96.06 88 HIS A CA 1
ATOM 719 C C . HIS A 1 88 ? -18.280 8.803 11.081 1.00 96.06 88 HIS A C 1
ATOM 721 O O . HIS A 1 88 ? -17.198 8.823 11.668 1.00 96.06 88 HIS A O 1
ATOM 727 N N . THR A 1 89 ? -18.399 8.650 9.767 1.00 95.56 89 THR A N 1
ATOM 728 C CA . THR A 1 89 ? -17.282 8.632 8.823 1.00 95.56 89 THR A CA 1
ATOM 729 C C . THR A 1 89 ? -17.602 9.561 7.665 1.00 95.56 89 THR A C 1
ATOM 731 O O . THR A 1 89 ? -18.736 9.547 7.180 1.00 95.56 89 THR A O 1
ATOM 734 N N . ASP A 1 90 ? -16.608 10.312 7.213 1.00 96.25 90 ASP A N 1
ATOM 735 C CA . ASP A 1 90 ? -16.709 11.216 6.069 1.00 96.25 90 ASP A CA 1
ATOM 736 C C . ASP A 1 90 ? -15.464 11.076 5.187 1.00 96.25 90 ASP A C 1
ATOM 738 O O . ASP A 1 90 ? -14.376 10.762 5.682 1.00 96.25 90 ASP A O 1
ATOM 742 N N . SER A 1 91 ? -15.624 11.281 3.883 1.00 95.12 91 SER A N 1
ATOM 743 C CA . SER A 1 91 ? -14.545 11.147 2.905 1.00 95.12 91 SER A CA 1
ATOM 744 C C . SER A 1 91 ? -14.686 12.161 1.779 1.00 95.12 91 SER A C 1
ATOM 746 O O . SER A 1 91 ? -15.773 12.339 1.227 1.00 95.12 91 SER A O 1
ATOM 748 N N . LYS A 1 92 ? -13.576 12.796 1.398 1.00 95.44 92 LYS A N 1
ATOM 749 C CA . LYS A 1 92 ? -13.534 13.778 0.314 1.00 95.44 92 LYS A CA 1
ATOM 750 C C . LYS A 1 92 ? -12.363 13.513 -0.621 1.00 95.44 92 LYS A C 1
ATOM 752 O O . LYS A 1 92 ? -11.208 13.591 -0.214 1.00 95.44 92 LYS A O 1
ATOM 757 N N . GLN A 1 93 ? -12.670 13.270 -1.892 1.00 94.69 93 GLN A N 1
ATOM 758 C CA . GLN A 1 93 ? -11.666 13.218 -2.948 1.00 94.69 93 GLN A CA 1
ATOM 759 C C . GLN A 1 93 ? -11.272 14.635 -3.378 1.00 94.69 93 GLN A C 1
ATOM 761 O O . GLN A 1 93 ? -12.128 15.500 -3.579 1.00 94.69 93 GLN A O 1
ATOM 766 N N . MET A 1 94 ? -9.972 14.863 -3.526 1.00 92.94 94 MET A N 1
ATOM 767 C CA . MET A 1 94 ? -9.426 16.135 -3.978 1.00 92.94 94 MET A CA 1
ATOM 768 C C . MET A 1 94 ? -9.581 16.300 -5.498 1.00 92.94 94 MET A C 1
ATOM 770 O O . MET A 1 94 ? -9.272 15.366 -6.242 1.00 92.94 94 MET A O 1
ATOM 774 N N . PRO A 1 95 ? -9.995 17.483 -5.983 1.00 87.12 95 PRO A N 1
ATOM 775 C CA . PRO A 1 95 ? -10.250 17.740 -7.401 1.00 87.12 95 PRO A CA 1
ATOM 776 C C . PRO A 1 95 ? -8.960 18.051 -8.186 1.00 87.12 95 PRO A C 1
ATOM 778 O O . PRO A 1 95 ? -8.844 19.101 -8.811 1.00 87.12 95 PRO A O 1
ATOM 781 N N . PHE A 1 96 ? -7.956 17.174 -8.134 1.00 89.38 96 PHE A N 1
ATOM 782 C CA . PHE A 1 96 ? -6.753 17.330 -8.957 1.00 89.38 96 PHE A CA 1
ATOM 783 C C . PHE A 1 96 ? -6.993 16.768 -10.361 1.00 89.38 96 PHE A C 1
ATOM 785 O O . PHE A 1 96 ? -7.096 15.557 -10.542 1.00 89.38 96 PHE A O 1
ATOM 792 N N . GLU A 1 97 ? -7.087 17.652 -11.354 1.00 87.19 97 GLU A N 1
ATOM 793 C CA . GLU A 1 97 ? -7.361 17.269 -12.746 1.00 87.19 97 GLU A CA 1
ATOM 794 C C . GLU A 1 97 ? -6.087 16.955 -13.541 1.00 87.19 97 GLU A C 1
ATOM 796 O O . GLU A 1 97 ? -6.120 16.166 -14.488 1.00 87.19 97 GLU A O 1
ATOM 801 N N . PHE A 1 98 ? -4.950 17.540 -13.152 1.00 91.31 98 PHE A N 1
ATOM 802 C CA . PHE A 1 98 ? -3.703 17.439 -13.901 1.00 91.31 98 PHE A CA 1
ATOM 803 C C . PHE A 1 98 ? -2.673 16.612 -13.140 1.00 91.31 98 PHE A C 1
ATOM 805 O O . PHE A 1 98 ? -2.428 16.821 -11.950 1.00 91.31 98 PHE A O 1
ATOM 812 N N . HIS A 1 99 ? -2.025 15.690 -13.853 1.00 91.94 99 HIS A N 1
ATOM 813 C CA . HIS A 1 99 ? -0.906 14.924 -13.322 1.00 91.94 99 HIS A CA 1
ATOM 814 C C . HIS A 1 99 ? 0.250 14.824 -14.322 1.00 91.94 99 HIS A C 1
ATOM 816 O O . HIS A 1 99 ? 0.048 14.883 -15.537 1.00 91.94 99 HIS A O 1
ATOM 822 N N . ARG A 1 100 ? 1.464 14.662 -13.799 1.00 90.94 100 ARG A N 1
ATOM 823 C CA . ARG A 1 100 ? 2.684 14.375 -14.564 1.00 90.94 100 ARG A CA 1
ATOM 824 C C . ARG A 1 100 ? 3.402 13.183 -13.955 1.00 90.94 100 ARG A C 1
ATOM 826 O O . ARG A 1 100 ? 3.367 12.983 -12.742 1.00 90.94 100 ARG A O 1
ATOM 833 N N . ASP A 1 101 ? 4.047 12.395 -14.803 1.00 90.38 101 ASP A N 1
ATOM 834 C CA . ASP A 1 101 ? 4.817 11.225 -14.396 1.00 90.38 101 ASP A CA 1
ATOM 835 C C . ASP A 1 101 ? 6.309 11.473 -14.653 1.00 90.38 101 ASP A C 1
ATOM 837 O O . ASP A 1 101 ? 6.711 11.828 -15.761 1.00 90.38 101 ASP A O 1
ATOM 841 N N . PHE A 1 102 ? 7.117 11.306 -13.609 1.00 89.44 102 PHE A N 1
ATOM 842 C CA . PHE A 1 102 ? 8.576 11.438 -13.611 1.00 89.44 102 PHE A CA 1
ATOM 843 C C . PHE A 1 102 ? 9.255 10.084 -13.366 1.00 89.44 102 PHE A C 1
ATOM 845 O O . PHE A 1 102 ? 10.414 10.023 -12.948 1.00 89.44 102 PHE A O 1
ATOM 852 N N . SER A 1 103 ? 8.531 8.979 -13.559 1.00 89.69 103 SER A N 1
ATOM 853 C CA . SER A 1 103 ? 9.076 7.647 -13.321 1.00 89.69 103 SER A CA 1
ATOM 854 C C . SER A 1 103 ? 10.178 7.351 -14.344 1.00 89.69 103 SER A C 1
ATOM 856 O O . SER A 1 103 ? 10.038 7.676 -15.528 1.00 89.69 103 SER A O 1
ATOM 858 N N . PRO A 1 104 ? 11.287 6.710 -13.938 1.00 89.81 104 PRO A N 1
ATOM 859 C CA . PRO A 1 104 ? 12.330 6.333 -14.881 1.00 89.81 104 PRO A CA 1
ATOM 860 C C . PRO A 1 104 ? 11.777 5.340 -15.917 1.00 89.81 104 PRO A C 1
ATOM 862 O O . PRO A 1 104 ? 10.866 4.571 -15.596 1.00 89.81 104 PRO A O 1
ATOM 865 N N . PRO A 1 105 ? 12.328 5.283 -17.142 1.00 89.81 105 PRO A N 1
ATOM 866 C CA . PRO A 1 105 ? 11.909 4.300 -18.134 1.00 89.81 105 PRO A CA 1
ATOM 867 C C . PRO A 1 105 ? 11.946 2.879 -17.565 1.00 89.81 105 PRO A C 1
ATOM 869 O O . PRO A 1 105 ? 12.965 2.428 -17.035 1.00 89.81 105 PRO A O 1
ATOM 872 N N . PHE A 1 106 ? 10.825 2.168 -17.663 1.00 90.19 106 PHE A N 1
ATOM 873 C CA . PHE A 1 106 ? 10.730 0.809 -17.152 1.00 90.19 106 PHE A CA 1
ATOM 874 C C . PHE A 1 106 ? 11.312 -0.193 -18.149 1.00 90.19 106 PHE A C 1
ATOM 876 O O . PHE A 1 106 ? 10.878 -0.286 -19.297 1.00 90.19 106 PHE A O 1
ATOM 883 N N . ALA A 1 107 ? 12.266 -0.993 -17.683 1.00 88.75 107 ALA A N 1
ATOM 884 C CA . ALA A 1 107 ? 12.781 -2.142 -18.408 1.00 88.75 107 ALA A CA 1
ATOM 885 C C . ALA A 1 107 ? 13.005 -3.300 -17.436 1.00 88.75 107 ALA A C 1
ATOM 887 O O . ALA A 1 107 ? 13.526 -3.120 -16.332 1.00 88.75 107 ALA A O 1
ATOM 888 N N . ILE A 1 108 ? 12.624 -4.504 -17.854 1.00 86.38 108 ILE A N 1
ATOM 889 C CA . ILE A 1 108 ? 12.889 -5.718 -17.081 1.00 86.38 108 ILE A CA 1
ATOM 890 C C . ILE A 1 108 ? 14.386 -6.009 -17.184 1.00 86.38 108 ILE A C 1
ATOM 892 O O . ILE A 1 108 ? 14.921 -6.134 -18.289 1.00 86.38 108 ILE A O 1
ATOM 896 N N . LYS A 1 109 ? 15.071 -6.094 -16.040 1.00 86.00 109 LYS A N 1
ATOM 897 C CA . LYS A 1 109 ? 16.508 -6.378 -16.012 1.00 86.00 109 LYS A CA 1
ATOM 898 C C . LYS A 1 109 ? 16.762 -7.783 -16.553 1.00 86.00 109 LYS A C 1
ATOM 900 O O . LYS A 1 109 ? 16.083 -8.741 -16.183 1.00 86.00 109 LYS A O 1
ATOM 905 N N . GLN A 1 110 ? 17.766 -7.913 -17.416 1.00 84.31 110 GLN A N 1
ATOM 906 C CA . GLN A 1 110 ? 18.244 -9.229 -17.822 1.00 84.31 110 GLN A CA 1
ATOM 907 C C . GLN A 1 110 ? 18.917 -9.891 -16.620 1.00 84.31 110 GLN A C 1
ATOM 909 O O . GLN A 1 110 ? 19.854 -9.342 -16.044 1.00 84.31 110 GLN A O 1
ATOM 914 N N . THR A 1 111 ? 18.430 -11.065 -16.237 1.00 86.06 111 THR A N 1
ATOM 915 C CA . THR A 1 111 ? 18.983 -11.861 -15.139 1.00 86.06 111 THR A CA 1
ATOM 916 C C . THR A 1 111 ? 19.244 -13.285 -15.622 1.00 86.06 111 THR A C 1
ATOM 918 O O . THR A 1 111 ? 18.668 -13.726 -16.616 1.00 86.06 111 THR A O 1
ATOM 921 N N . ALA A 1 112 ? 20.120 -14.018 -14.937 1.00 86.69 112 ALA A N 1
ATOM 922 C CA . ALA A 1 112 ? 20.315 -15.452 -15.173 1.00 86.69 112 ALA A CA 1
ATOM 923 C C . ALA A 1 112 ? 19.280 -16.309 -14.419 1.00 86.69 112 ALA A C 1
ATOM 925 O O . ALA A 1 112 ? 19.155 -17.509 -14.664 1.00 86.69 112 ALA A O 1
ATOM 926 N N . LYS A 1 113 ? 18.540 -15.699 -13.485 1.00 90.88 113 LYS A N 1
ATOM 927 C CA . LYS A 1 113 ? 17.553 -16.373 -12.641 1.00 90.88 113 LYS A CA 1
ATOM 928 C C . LYS A 1 113 ? 16.234 -16.620 -13.373 1.00 90.88 113 LYS A C 1
ATOM 930 O O . LYS A 1 113 ? 15.939 -15.993 -14.392 1.00 90.88 113 LYS A O 1
ATOM 935 N N . THR A 1 114 ? 15.437 -17.554 -12.856 1.00 89.94 114 THR A N 1
ATOM 936 C CA . THR A 1 114 ? 14.192 -17.989 -13.506 1.00 89.94 114 THR A CA 1
ATOM 937 C C . THR A 1 114 ? 13.056 -16.996 -13.330 1.00 89.94 114 THR A C 1
ATOM 939 O O . THR A 1 114 ? 12.284 -16.782 -14.264 1.00 89.94 114 THR A O 1
ATOM 942 N N . PHE A 1 115 ? 12.953 -16.388 -12.152 1.00 91.25 115 PHE A N 1
ATOM 943 C CA . PHE A 1 115 ? 11.893 -15.442 -11.831 1.00 91.25 115 PHE A CA 1
ATOM 944 C C . PHE A 1 115 ? 12.457 -14.081 -11.451 1.00 91.25 115 PHE A C 1
ATOM 946 O O . PHE A 1 115 ? 13.574 -13.981 -10.944 1.00 91.25 115 PHE A O 1
ATOM 953 N N . ILE A 1 116 ? 11.647 -13.049 -11.654 1.00 92.12 116 ILE A N 1
ATOM 954 C CA . ILE A 1 116 ? 11.913 -11.681 -11.226 1.00 92.12 116 ILE A CA 1
ATOM 955 C C . ILE A 1 116 ? 10.726 -11.249 -10.368 1.00 92.12 116 ILE A C 1
ATOM 957 O O . ILE A 1 116 ? 9.587 -11.215 -10.836 1.00 92.12 116 ILE A O 1
ATOM 961 N N . LYS A 1 117 ? 11.000 -10.957 -9.100 1.00 92.44 117 LYS A N 1
ATOM 962 C CA . LYS A 1 117 ? 10.098 -10.278 -8.177 1.00 92.44 117 LYS A CA 1
ATOM 963 C C . LYS A 1 117 ? 10.218 -8.795 -8.443 1.00 92.44 117 LYS A C 1
ATOM 965 O O . LYS A 1 117 ? 11.301 -8.234 -8.308 1.00 92.44 117 LYS A O 1
ATOM 970 N N . LEU A 1 118 ? 9.126 -8.195 -8.868 1.00 91.31 118 LEU A N 1
ATOM 971 C CA . LEU A 1 118 ? 9.040 -6.776 -9.112 1.00 91.31 118 LEU A CA 1
ATOM 972 C C . LEU A 1 118 ? 8.373 -6.128 -7.901 1.00 91.31 118 LEU A C 1
ATOM 974 O O . LEU A 1 118 ? 7.182 -6.332 -7.663 1.00 91.31 118 LEU A O 1
ATOM 978 N N . ASP A 1 119 ? 9.172 -5.373 -7.157 1.00 90.12 119 ASP A N 1
ATOM 979 C CA . ASP A 1 119 ? 8.741 -4.588 -6.009 1.00 90.12 119 ASP A CA 1
ATOM 980 C C . ASP A 1 119 ? 8.523 -3.156 -6.472 1.00 90.12 119 ASP A C 1
ATOM 982 O O . ASP A 1 119 ? 9.450 -2.475 -6.915 1.00 90.12 119 ASP A O 1
ATOM 986 N N . MET A 1 120 ? 7.263 -2.740 -6.446 1.00 88.81 120 MET A N 1
ATOM 987 C CA . MET A 1 120 ? 6.828 -1.455 -6.953 1.00 88.81 120 MET A CA 1
ATOM 988 C C . MET A 1 120 ? 6.403 -0.551 -5.809 1.00 88.81 120 MET A C 1
ATOM 990 O O . MET A 1 120 ? 5.525 -0.888 -5.013 1.00 88.81 120 MET A O 1
ATOM 994 N N . ASP A 1 121 ? 6.992 0.635 -5.807 1.00 88.88 121 ASP A N 1
ATOM 995 C CA . ASP A 1 121 ? 6.680 1.711 -4.881 1.00 88.88 121 ASP A CA 1
ATOM 996 C C . ASP A 1 121 ? 6.034 2.866 -5.644 1.00 88.88 121 ASP A C 1
ATOM 998 O O . ASP A 1 121 ? 6.333 3.092 -6.818 1.00 88.88 121 ASP A O 1
ATOM 1002 N N . GLN A 1 122 ? 5.171 3.628 -4.980 1.00 88.62 122 GLN A N 1
ATOM 1003 C CA . GLN A 1 122 ? 4.538 4.801 -5.574 1.00 88.62 122 GLN A CA 1
ATOM 1004 C C . GLN A 1 122 ? 4.838 6.045 -4.748 1.00 88.62 122 GLN A C 1
ATOM 1006 O O . GLN A 1 122 ? 4.680 6.060 -3.532 1.00 88.62 122 GLN A O 1
ATOM 1011 N N . LYS A 1 123 ? 5.261 7.106 -5.422 1.00 89.44 123 LYS A N 1
ATOM 1012 C CA . LYS A 1 123 ? 5.541 8.417 -4.857 1.00 89.44 123 LYS A CA 1
ATOM 1013 C C . LYS A 1 123 ? 4.613 9.431 -5.505 1.00 89.44 123 LYS A C 1
ATOM 1015 O O . LYS A 1 123 ? 4.668 9.602 -6.718 1.00 89.44 123 LYS A O 1
ATOM 1020 N N . VAL A 1 124 ? 3.770 10.085 -4.713 1.00 90.38 124 VAL A N 1
ATOM 1021 C CA . VAL A 1 124 ? 2.826 11.110 -5.186 1.00 90.38 124 VAL A CA 1
ATOM 1022 C C . VAL A 1 124 ? 3.086 12.400 -4.427 1.00 90.38 124 VAL A C 1
ATOM 1024 O O . VAL A 1 124 ? 3.201 12.368 -3.205 1.00 90.38 124 VAL A O 1
ATOM 1027 N N . PHE A 1 125 ? 3.196 13.528 -5.121 1.00 90.44 125 PHE A N 1
ATOM 1028 C CA . PHE A 1 125 ? 3.445 14.822 -4.488 1.00 90.44 125 PHE A CA 1
ATOM 1029 C C . PHE A 1 125 ? 2.761 15.979 -5.215 1.00 90.44 125 PHE A C 1
ATOM 1031 O O . PHE A 1 125 ? 2.354 15.860 -6.367 1.00 90.44 125 PHE A O 1
ATOM 1038 N N . VAL A 1 126 ? 2.638 17.104 -4.516 1.00 89.12 126 VAL A N 1
ATOM 1039 C CA . VAL A 1 126 ? 2.092 18.371 -5.009 1.00 89.12 126 VAL A CA 1
ATOM 1040 C C . VAL A 1 126 ? 3.161 19.448 -4.836 1.00 89.12 126 VAL A C 1
ATOM 1042 O O . VAL A 1 126 ? 3.672 19.659 -3.733 1.00 89.12 126 VAL A O 1
ATOM 1045 N N . THR A 1 127 ? 3.506 20.154 -5.910 1.00 82.31 127 THR A N 1
ATOM 1046 C CA . THR A 1 127 ? 4.562 21.187 -5.912 1.00 82.31 127 THR A CA 1
ATOM 1047 C C . THR A 1 127 ? 4.003 22.601 -5.921 1.00 82.31 127 THR A C 1
ATOM 1049 O O . THR A 1 127 ? 4.474 23.440 -5.147 1.00 82.31 127 THR A O 1
ATOM 1052 N N . ASN A 1 128 ? 2.995 22.842 -6.762 1.00 84.50 128 ASN A N 1
ATOM 1053 C CA . ASN A 1 128 ? 2.419 24.150 -7.030 1.00 84.50 128 ASN A CA 1
ATOM 1054 C C . ASN A 1 128 ? 1.831 24.753 -5.746 1.00 84.50 128 ASN A C 1
ATOM 1056 O O . ASN A 1 128 ? 1.008 24.125 -5.081 1.00 84.50 128 ASN A O 1
ATOM 1060 N N . GLU A 1 129 ? 2.254 25.971 -5.406 1.00 85.62 129 GLU A N 1
ATOM 1061 C CA . GLU A 1 129 ? 1.819 26.697 -4.208 1.00 85.62 129 GLU A CA 1
ATOM 1062 C C . GLU A 1 129 ? 0.294 26.838 -4.128 1.00 85.62 129 GLU A C 1
ATOM 1064 O O . GLU A 1 129 ? -0.289 26.648 -3.063 1.00 85.62 129 GLU A O 1
ATOM 1069 N N . GLU A 1 130 ? -0.378 27.070 -5.254 1.00 87.56 130 GLU A N 1
ATOM 1070 C CA . GLU A 1 130 ? -1.837 27.163 -5.290 1.00 87.56 130 GLU A CA 1
ATOM 1071 C C . GLU A 1 130 ? -2.499 25.807 -5.022 1.00 87.56 130 GLU A C 1
ATOM 1073 O O . GLU A 1 130 ? -3.449 25.714 -4.249 1.00 87.56 130 GLU A O 1
ATOM 1078 N N . SER A 1 131 ? -1.950 24.730 -5.590 1.00 90.12 131 SER A N 1
ATOM 1079 C CA . SER A 1 131 ? -2.437 23.366 -5.343 1.00 90.12 131 SER A CA 1
ATOM 1080 C C . SER A 1 131 ? -2.230 22.944 -3.886 1.00 90.12 131 SER A C 1
ATOM 1082 O O . SER A 1 131 ? -3.090 22.285 -3.304 1.00 90.12 131 SER A O 1
ATOM 1084 N N . LYS A 1 132 ? -1.119 23.372 -3.273 1.00 89.62 132 LYS A N 1
ATOM 1085 C CA . LYS A 1 132 ? -0.851 23.201 -1.839 1.00 89.62 132 LYS A CA 1
ATOM 1086 C C . LYS A 1 132 ? -1.856 23.968 -0.985 1.00 89.62 132 LYS A C 1
ATOM 1088 O O . LYS A 1 132 ? -2.416 23.393 -0.060 1.00 89.62 132 LYS A O 1
ATOM 1093 N N . LYS A 1 133 ? -2.135 25.227 -1.332 1.00 89.94 133 LYS A N 1
ATOM 1094 C CA . LYS A 1 133 ? -3.130 26.054 -0.640 1.00 89.94 133 LYS A CA 1
ATOM 1095 C C . LYS A 1 133 ? -4.520 25.424 -0.691 1.00 89.94 133 LYS A C 1
ATOM 1097 O O . LYS A 1 133 ? -5.170 25.341 0.342 1.00 89.94 133 LYS A O 1
ATOM 1102 N N . ILE A 1 134 ? -4.946 24.933 -1.856 1.00 91.12 134 ILE A N 1
ATOM 1103 C CA . ILE A 1 134 ? -6.230 24.230 -2.016 1.00 91.12 134 ILE A CA 1
ATOM 1104 C C . ILE A 1 134 ? -6.260 22.959 -1.160 1.00 91.12 134 ILE A C 1
ATOM 1106 O O . ILE A 1 134 ? -7.249 22.700 -0.481 1.00 91.12 134 ILE A O 1
ATOM 1110 N N . LEU A 1 135 ? -5.175 22.179 -1.146 1.00 91.44 135 LEU A N 1
ATOM 1111 C CA . LEU A 1 135 ? -5.083 20.991 -0.299 1.00 91.44 135 LEU A CA 1
ATOM 1112 C C . LEU A 1 135 ? -5.230 21.329 1.190 1.00 91.44 135 LEU A C 1
ATOM 1114 O O . LEU A 1 135 ? -5.967 20.648 1.898 1.00 91.44 135 LEU A O 1
ATOM 1118 N N . ASP A 1 136 ? -4.573 22.386 1.657 1.00 90.88 136 ASP A N 1
ATOM 1119 C CA . ASP A 1 136 ? -4.670 22.830 3.048 1.00 90.88 136 ASP A CA 1
ATOM 1120 C C . ASP A 1 136 ? -6.049 23.403 3.391 1.00 90.88 136 ASP A C 1
ATOM 1122 O O . ASP A 1 136 ? -6.594 23.103 4.455 1.00 90.88 136 ASP A O 1
ATOM 1126 N N . GLU A 1 137 ? -6.655 24.173 2.487 1.00 90.75 137 GLU A N 1
ATOM 1127 C CA . GLU A 1 137 ? -8.029 24.656 2.642 1.00 90.75 137 GLU A CA 1
ATOM 1128 C C . GLU A 1 137 ? -9.007 23.484 2.784 1.00 90.75 137 GLU A C 1
ATOM 1130 O O . GLU A 1 137 ? -9.876 23.506 3.657 1.00 90.75 137 GLU A O 1
ATOM 1135 N N . GLU A 1 138 ? -8.829 22.426 1.993 1.00 93.12 138 GLU A N 1
ATOM 1136 C CA . GLU A 1 138 ? -9.699 21.252 2.027 1.00 93.12 138 GLU A CA 1
ATOM 1137 C C . GLU A 1 138 ? -9.477 20.354 3.247 1.00 93.12 138 GLU A C 1
ATOM 1139 O O . GLU A 1 138 ? -10.447 19.873 3.844 1.00 93.12 138 GLU A O 1
ATOM 1144 N N . ARG A 1 139 ? -8.224 20.211 3.695 1.00 91.69 139 ARG A N 1
ATOM 1145 C CA . ARG A 1 139 ? -7.872 19.607 4.991 1.00 91.69 139 ARG A CA 1
ATOM 1146 C C . ARG A 1 139 ? -8.604 20.294 6.138 1.00 91.69 139 ARG A C 1
ATOM 1148 O O . ARG A 1 139 ? -9.225 19.636 6.975 1.00 91.69 139 ARG A O 1
ATOM 1155 N N . VAL A 1 140 ? -8.568 21.626 6.169 1.00 89.62 140 VAL A N 1
ATOM 1156 C CA . VAL A 1 140 ? -9.252 22.413 7.201 1.00 89.62 140 VAL A CA 1
ATOM 1157 C C . VAL A 1 140 ? -10.771 22.303 7.049 1.00 89.62 140 VAL A C 1
ATOM 1159 O O . VAL A 1 140 ? -11.469 22.150 8.052 1.00 89.62 140 VAL A O 1
ATOM 1162 N N . ALA A 1 141 ? -11.306 22.325 5.827 1.00 92.56 141 ALA A N 1
ATOM 1163 C CA . ALA A 1 141 ? -12.744 22.255 5.579 1.00 92.56 141 ALA A CA 1
ATOM 1164 C C . ALA A 1 141 ? -13.368 20.928 6.052 1.00 92.56 141 ALA A C 1
ATOM 1166 O O . ALA A 1 141 ? -14.382 20.942 6.765 1.00 92.56 141 ALA A O 1
ATOM 1167 N N . ILE A 1 142 ? -12.762 19.781 5.714 1.00 93.62 142 ILE A N 1
ATOM 1168 C CA . ILE A 1 142 ? -13.261 18.470 6.165 1.00 93.62 142 ILE A CA 1
ATOM 1169 C C . ILE A 1 142 ? -13.108 18.309 7.682 1.00 93.62 142 ILE A C 1
ATOM 1171 O O . ILE A 1 142 ? -13.993 17.769 8.346 1.00 93.62 142 ILE A O 1
ATOM 1175 N N . TYR A 1 143 ? -12.041 18.863 8.261 1.00 89.69 143 TYR A N 1
ATOM 1176 C CA . TYR A 1 143 ? -11.849 18.874 9.705 1.00 89.69 143 TYR A CA 1
ATOM 1177 C C . TYR A 1 143 ? -12.933 19.706 10.415 1.00 89.69 143 TYR A C 1
ATOM 1179 O O . TYR A 1 143 ? -13.626 19.220 11.310 1.00 89.69 143 TYR A O 1
ATOM 1187 N N . VAL A 1 144 ? -13.120 20.969 10.017 1.00 91.31 144 VAL A N 1
ATOM 1188 C CA . VAL A 1 144 ? -14.037 21.911 10.684 1.00 91.31 144 VAL A CA 1
ATOM 1189 C C . VAL A 1 144 ? -15.496 21.473 10.562 1.00 91.31 144 VAL A C 1
ATOM 1191 O O . VAL A 1 144 ? -16.265 21.664 11.506 1.00 91.31 144 VAL A O 1
ATOM 1194 N N . SER A 1 145 ? -15.879 20.863 9.441 1.00 94.06 145 SER A N 1
ATOM 1195 C CA . SER A 1 145 ? -17.234 20.332 9.247 1.00 94.06 145 SER A CA 1
ATOM 1196 C C . SER A 1 145 ? -17.550 19.121 10.139 1.00 94.06 145 SER A C 1
ATOM 1198 O O . SER A 1 145 ? -18.722 18.885 10.441 1.00 94.06 145 SER A O 1
ATOM 1200 N N . ASN A 1 146 ? -16.531 18.399 10.625 1.00 93.06 146 ASN A N 1
ATOM 1201 C CA . ASN A 1 146 ? -16.691 17.172 11.410 1.00 93.06 146 ASN A CA 1
ATOM 1202 C C . ASN A 1 146 ? -16.265 17.287 12.890 1.00 93.06 146 ASN A C 1
ATOM 1204 O O . ASN A 1 146 ? -16.700 16.479 13.710 1.00 93.06 146 ASN A O 1
ATOM 1208 N N . ARG A 1 147 ? -15.507 18.326 13.278 1.00 87.88 147 ARG A N 1
ATOM 1209 C CA . ARG A 1 147 ? -14.906 18.475 14.626 1.00 87.88 147 ARG A CA 1
ATOM 1210 C C . ARG A 1 147 ? -15.871 18.408 15.816 1.00 87.88 147 ARG A C 1
ATOM 1212 O O . ARG A 1 147 ? -15.450 18.072 16.912 1.00 87.88 147 ARG A O 1
ATOM 1219 N N . ASN A 1 148 ? -17.143 18.762 15.622 1.00 90.50 148 ASN A N 1
ATOM 1220 C CA . ASN A 1 148 ? -18.142 18.843 16.697 1.00 90.50 148 ASN A CA 1
ATOM 1221 C C . ASN A 1 148 ? -19.118 17.655 16.703 1.00 90.50 148 ASN A C 1
ATOM 1223 O O . ASN A 1 148 ? -20.177 17.741 17.322 1.00 90.50 148 ASN A O 1
ATOM 1227 N N . ARG A 1 149 ? -18.819 16.575 15.970 1.00 90.88 149 ARG A N 1
ATOM 1228 C CA . ARG A 1 149 ? -19.725 15.423 15.860 1.00 90.88 149 ARG A CA 1
ATOM 1229 C C . ARG A 1 149 ? -19.597 14.427 17.010 1.00 90.88 149 ARG A C 1
ATOM 1231 O O . ARG A 1 149 ? -20.590 13.783 17.331 1.00 90.88 149 ARG A O 1
ATOM 1238 N N . ASP A 1 150 ? -18.413 14.291 17.608 1.00 93.75 150 ASP A N 1
ATOM 1239 C CA . ASP A 1 150 ? -18.165 13.364 18.719 1.00 93.75 150 ASP A CA 1
ATOM 1240 C C . ASP A 1 150 ? -16.970 13.816 19.588 1.00 93.75 150 ASP A C 1
ATOM 1242 O O . ASP A 1 150 ? -16.370 14.862 19.348 1.00 93.75 150 ASP A O 1
ATOM 1246 N N . THR A 1 151 ? -16.637 13.023 20.609 1.00 90.75 151 THR A N 1
ATOM 1247 C CA . THR A 1 151 ? -15.575 13.260 21.599 1.00 90.75 151 THR A CA 1
ATOM 1248 C C . THR A 1 151 ? -14.177 13.157 20.991 1.00 90.75 151 THR A C 1
ATOM 1250 O O . THR A 1 151 ? -13.272 13.898 21.378 1.00 90.75 151 THR A O 1
ATOM 1253 N N . HIS A 1 152 ? -13.988 12.229 20.052 1.00 90.31 152 HIS A N 1
ATOM 1254 C CA . HIS A 1 152 ? -12.731 12.010 19.349 1.00 90.31 152 HIS A CA 1
ATOM 1255 C C . HIS A 1 152 ? -12.949 12.013 17.840 1.00 90.31 152 HIS A C 1
ATOM 1257 O O . HIS A 1 152 ? -14.017 11.656 17.337 1.00 90.31 152 HIS A O 1
ATOM 1263 N N . MET A 1 153 ? -11.902 12.388 17.112 1.00 89.38 153 MET A N 1
ATOM 1264 C CA . MET A 1 153 ? -11.898 12.405 15.660 1.00 89.38 153 MET A CA 1
ATOM 1265 C C . MET A 1 153 ? -10.518 12.011 15.149 1.00 89.38 153 MET A C 1
ATOM 1267 O O . MET A 1 153 ? -9.525 12.634 15.516 1.00 89.38 153 MET A O 1
ATOM 1271 N N . ASP A 1 154 ? -10.476 10.991 14.299 1.00 91.81 154 ASP A N 1
ATOM 1272 C CA . ASP A 1 154 ? -9.276 10.614 13.561 1.00 91.81 154 ASP A CA 1
ATOM 1273 C C . ASP A 1 154 ? -9.353 11.212 12.156 1.00 91.81 154 ASP A C 1
ATOM 1275 O O . ASP A 1 154 ? -10.410 11.184 11.519 1.00 91.81 154 ASP A O 1
ATOM 1279 N N . TYR A 1 155 ? -8.221 11.717 11.675 1.00 88.06 155 TYR A N 1
ATOM 1280 C CA . TYR A 1 155 ? -8.043 12.202 10.314 1.00 88.06 155 TYR A CA 1
ATOM 1281 C C . TYR A 1 155 ? -6.952 11.388 9.621 1.00 88.06 155 TYR A C 1
ATOM 1283 O O . TYR A 1 155 ? -5.877 11.162 10.190 1.00 88.06 155 TYR A O 1
ATOM 1291 N N . SER A 1 156 ? -7.220 10.962 8.390 1.00 90.12 156 SER A N 1
ATOM 1292 C CA . SER A 1 156 ? -6.233 10.282 7.563 1.00 90.12 156 SER A CA 1
ATOM 1293 C C . SER A 1 156 ? -6.353 10.617 6.090 1.00 90.12 156 SER A C 1
ATOM 1295 O O . SER A 1 156 ? -7.441 10.898 5.608 1.00 90.12 156 SER A O 1
ATOM 1297 N N . GLU A 1 157 ? -5.245 10.513 5.367 1.00 90.25 157 GLU A N 1
ATOM 1298 C CA . GLU A 1 157 ? -5.201 10.752 3.924 1.00 90.25 157 GLU A CA 1
ATOM 1299 C C . GLU A 1 157 ? -4.739 9.503 3.180 1.00 90.25 157 GLU A C 1
ATOM 1301 O O . GLU A 1 157 ? -3.804 8.825 3.620 1.00 90.25 157 GLU A O 1
ATOM 1306 N N . PHE A 1 158 ? -5.363 9.248 2.034 1.00 88.69 158 PHE A N 1
ATOM 1307 C CA . PHE A 1 158 ? -4.908 8.308 1.025 1.00 88.69 158 PHE A CA 1
ATOM 1308 C C . PHE A 1 158 ? -4.274 9.068 -0.139 1.00 88.69 158 PHE A C 1
ATOM 1310 O O . PHE A 1 158 ? -4.834 10.046 -0.627 1.00 88.69 158 PHE A O 1
ATOM 1317 N N . TRP A 1 159 ? -3.110 8.598 -0.577 1.00 90.12 159 TRP A N 1
ATOM 1318 C CA . TRP A 1 159 ? -2.369 9.126 -1.716 1.00 90.12 159 TRP A CA 1
ATOM 1319 C C . TRP A 1 159 ? -1.961 7.948 -2.594 1.00 90.12 159 TRP A C 1
ATOM 1321 O O . TRP A 1 159 ? -1.164 7.111 -2.164 1.00 90.12 159 TRP A O 1
ATOM 1331 N N . GLY A 1 160 ? -2.479 7.866 -3.816 1.00 89.06 160 GLY A N 1
ATOM 1332 C CA . GLY A 1 160 ? -2.073 6.795 -4.720 1.00 89.06 160 GLY A CA 1
ATOM 1333 C C . GLY A 1 160 ? -2.969 6.618 -5.929 1.00 89.06 160 GLY A C 1
ATOM 1334 O O . GLY A 1 160 ? -3.978 7.293 -6.092 1.00 89.06 160 GLY A O 1
ATOM 1335 N N . THR A 1 161 ? -2.583 5.694 -6.799 1.00 87.25 161 THR A N 1
ATOM 1336 C CA . THR A 1 161 ? -3.406 5.277 -7.935 1.00 87.25 161 THR A CA 1
ATOM 1337 C C . THR A 1 161 ? -4.340 4.151 -7.507 1.00 87.25 161 THR A C 1
ATOM 1339 O O . THR A 1 161 ? -3.934 3.211 -6.819 1.00 87.25 161 THR A O 1
ATOM 1342 N N . GLU A 1 162 ? -5.598 4.231 -7.931 1.00 79.25 162 GLU A N 1
ATOM 1343 C CA . GLU A 1 162 ? -6.561 3.161 -7.702 1.00 79.25 162 GLU A CA 1
ATOM 1344 C C . GLU A 1 162 ? -6.082 1.868 -8.388 1.00 79.25 162 GLU A C 1
ATOM 1346 O O . GLU A 1 162 ? -5.686 1.880 -9.551 1.00 79.25 162 GLU A O 1
ATOM 1351 N N . ASN A 1 163 ? -6.128 0.736 -7.680 1.00 77.38 163 ASN A N 1
ATOM 1352 C CA . ASN A 1 163 ? -5.643 -0.571 -8.158 1.00 77.38 163 ASN A CA 1
ATOM 1353 C C . ASN A 1 163 ? -4.117 -0.687 -8.353 1.00 77.38 163 ASN A C 1
ATOM 1355 O O . ASN A 1 163 ? -3.657 -1.510 -9.145 1.00 77.38 163 ASN A O 1
ATOM 1359 N N . PHE A 1 164 ? -3.317 0.095 -7.625 1.00 84.50 164 PHE A N 1
ATOM 1360 C CA . PHE A 1 164 ? -1.867 -0.088 -7.601 1.00 84.50 164 PHE A CA 1
ATOM 1361 C C . PHE A 1 164 ? -1.470 -1.452 -7.003 1.00 84.50 164 PHE A C 1
ATOM 1363 O O . PHE A 1 164 ? -1.726 -1.741 -5.833 1.00 84.50 164 PHE A O 1
ATOM 1370 N N . GLU A 1 165 ? -0.803 -2.288 -7.798 1.00 83.00 165 GLU A N 1
ATOM 1371 C CA . GLU A 1 165 ? -0.244 -3.564 -7.345 1.00 83.00 165 GLU A CA 1
ATOM 1372 C C . GLU A 1 165 ? 1.223 -3.372 -6.937 1.00 83.00 165 GLU A C 1
ATOM 1374 O O . GLU A 1 165 ? 2.071 -3.122 -7.781 1.00 83.00 165 GLU A O 1
ATOM 1379 N N . SER A 1 166 ? 1.562 -3.512 -5.654 1.00 84.12 166 SER A N 1
ATOM 1380 C CA . SER A 1 166 ? 2.934 -3.253 -5.181 1.00 84.12 166 SER A CA 1
ATOM 1381 C C . SER A 1 166 ? 3.933 -4.376 -5.447 1.00 84.12 166 SER A C 1
ATOM 1383 O O . SER A 1 166 ? 5.138 -4.187 -5.313 1.00 84.12 166 SER A O 1
ATOM 1385 N N . SER A 1 167 ? 3.448 -5.583 -5.724 1.00 85.56 167 SER A N 1
ATOM 1386 C CA . SER A 1 167 ? 4.291 -6.775 -5.785 1.00 85.56 167 SER A CA 1
ATOM 1387 C C . SER A 1 167 ? 3.811 -7.691 -6.894 1.00 85.56 167 SER A C 1
ATOM 1389 O O . SER A 1 167 ? 2.735 -8.288 -6.812 1.00 85.56 167 SER A O 1
ATOM 1391 N N . LEU A 1 168 ? 4.647 -7.814 -7.918 1.00 89.19 168 LEU A N 1
ATOM 1392 C CA . LEU A 1 168 ? 4.404 -8.623 -9.101 1.00 89.19 168 LEU A CA 1
ATOM 1393 C C . LEU A 1 168 ? 5.492 -9.683 -9.246 1.00 89.19 168 LEU A C 1
ATOM 1395 O O . LEU A 1 168 ? 6.647 -9.467 -8.887 1.00 89.19 168 LEU A O 1
ATOM 1399 N N . LEU A 1 169 ? 5.143 -10.837 -9.804 1.00 91.06 169 LEU A N 1
ATOM 1400 C CA . LEU A 1 169 ? 6.111 -11.871 -10.159 1.00 91.06 169 LEU A CA 1
ATOM 1401 C C . LEU A 1 169 ? 6.075 -12.101 -11.665 1.00 91.06 169 LEU A C 1
ATOM 1403 O O . LEU A 1 169 ? 5.007 -12.318 -12.230 1.00 91.06 169 LEU A O 1
ATOM 1407 N N . THR A 1 170 ? 7.240 -12.126 -12.307 1.00 91.44 170 THR A N 1
ATOM 1408 C CA . THR A 1 170 ? 7.365 -12.562 -13.703 1.00 91.44 170 THR A CA 1
ATOM 1409 C C . THR A 1 170 ? 8.431 -13.621 -13.886 1.00 91.44 170 THR A C 1
ATOM 1411 O O . THR A 1 170 ? 9.294 -13.826 -13.034 1.00 91.44 170 THR A O 1
ATOM 1414 N N . HIS A 1 171 ? 8.360 -14.307 -15.020 1.00 89.62 171 HIS A N 1
ATOM 1415 C CA . HIS A 1 171 ? 9.378 -15.240 -15.466 1.00 89.62 171 HIS A CA 1
ATOM 1416 C C . HIS A 1 171 ? 10.339 -14.568 -16.445 1.00 89.62 171 HIS A C 1
ATOM 14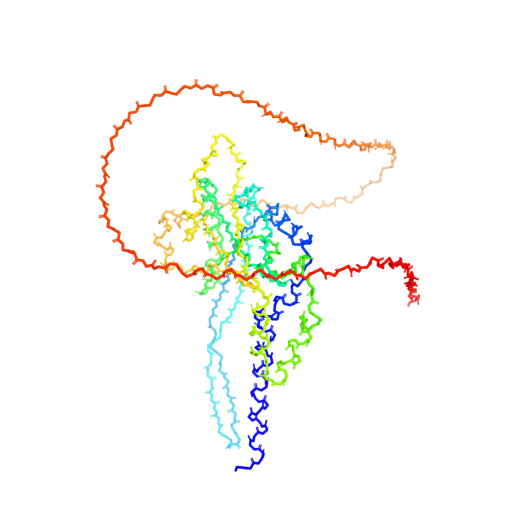18 O O . HIS A 1 171 ? 9.959 -13.762 -17.296 1.00 89.62 171 HIS A O 1
ATOM 1424 N N . ASN A 1 172 ? 11.597 -14.968 -16.367 1.00 88.00 172 ASN A N 1
ATOM 1425 C CA . ASN A 1 172 ? 12.591 -14.643 -17.368 1.00 88.00 172 ASN A CA 1
ATOM 1426 C C . ASN A 1 172 ? 12.283 -15.414 -18.666 1.00 88.00 172 ASN A C 1
ATOM 1428 O O . ASN A 1 172 ? 12.162 -16.641 -18.607 1.00 88.00 172 ASN A O 1
ATOM 1432 N N . PRO A 1 173 ? 12.183 -14.748 -19.834 1.00 81.31 173 PRO A N 1
ATOM 1433 C CA . PRO A 1 173 ? 11.852 -15.420 -21.093 1.00 81.31 173 PRO A CA 1
ATOM 1434 C C . PRO A 1 173 ? 12.885 -16.483 -21.498 1.00 81.31 173 PRO A C 1
ATOM 1436 O O . PRO A 1 173 ? 12.543 -17.433 -22.194 1.00 81.31 173 PRO A O 1
ATOM 1439 N N . ASN A 1 174 ? 14.131 -16.357 -21.034 1.00 82.94 174 ASN A N 1
ATOM 1440 C CA . ASN A 1 174 ? 15.221 -17.274 -21.374 1.00 82.94 174 ASN A CA 1
ATOM 1441 C C . ASN A 1 174 ? 15.307 -18.496 -20.443 1.00 82.94 174 ASN A C 1
ATOM 1443 O O . ASN A 1 174 ? 16.186 -19.338 -20.616 1.00 82.94 174 ASN A O 1
ATOM 1447 N N . SER A 1 175 ? 14.438 -18.598 -19.431 1.00 85.06 175 SER A N 1
ATOM 1448 C CA . SER A 1 175 ? 14.502 -19.651 -18.417 1.00 85.06 175 SER A CA 1
ATOM 1449 C C . SER A 1 175 ? 13.239 -20.505 -18.407 1.00 85.06 175 SER A C 1
ATOM 1451 O O . SER A 1 175 ? 12.123 -20.029 -18.610 1.00 85.06 175 SER A O 1
ATOM 1453 N N . ARG A 1 176 ? 13.406 -21.800 -18.131 1.00 84.94 176 ARG A N 1
ATOM 1454 C CA . ARG A 1 176 ? 12.282 -22.727 -18.019 1.00 84.94 176 ARG A CA 1
ATOM 1455 C C . ARG A 1 176 ? 11.627 -22.588 -16.649 1.00 84.94 176 ARG A C 1
ATOM 1457 O O . ARG A 1 176 ? 12.267 -22.812 -15.627 1.00 84.94 176 ARG A O 1
ATOM 1464 N N . VAL A 1 177 ? 10.325 -22.319 -16.642 1.00 86.00 177 VAL A N 1
ATOM 1465 C CA . VAL A 1 177 ? 9.522 -22.248 -15.416 1.00 86.00 177 VAL A CA 1
ATOM 1466 C C . VAL A 1 177 ? 9.427 -23.642 -14.767 1.00 86.00 177 VAL A C 1
ATOM 1468 O O . VAL A 1 177 ? 8.909 -24.575 -15.396 1.00 86.00 177 VAL A O 1
ATOM 1471 N N . PRO A 1 178 ? 9.911 -23.836 -13.525 1.00 86.88 178 PRO A N 1
ATOM 1472 C CA . PRO A 1 178 ? 9.747 -25.097 -12.821 1.00 86.88 178 PRO A CA 1
ATOM 1473 C C . PRO A 1 178 ? 8.275 -25.295 -12.452 1.00 86.88 178 PRO A C 1
ATOM 1475 O O . PRO A 1 178 ? 7.650 -24.426 -11.853 1.00 86.88 178 PRO A O 1
ATOM 1478 N N . LYS A 1 179 ? 7.725 -26.481 -12.739 1.00 87.06 179 LYS A N 1
ATOM 1479 C CA . LYS A 1 179 ? 6.317 -26.824 -12.440 1.00 87.06 179 LYS A CA 1
ATOM 1480 C C . LYS A 1 179 ? 5.966 -26.744 -10.950 1.00 87.06 179 LYS A C 1
ATOM 1482 O O . LYS A 1 179 ? 4.794 -26.669 -10.598 1.00 87.06 179 LYS A O 1
ATOM 1487 N N . ILE A 1 180 ? 6.979 -26.796 -10.086 1.00 89.25 180 ILE A N 1
ATOM 1488 C CA . ILE A 1 180 ? 6.811 -26.731 -8.636 1.00 89.25 180 ILE A CA 1
ATOM 1489 C C . ILE A 1 180 ? 6.638 -25.288 -8.130 1.00 89.25 180 ILE A C 1
ATOM 1491 O O . ILE A 1 180 ? 6.180 -25.103 -7.011 1.00 89.25 180 ILE A O 1
ATOM 1495 N N . ALA A 1 181 ? 6.934 -24.267 -8.948 1.00 87.62 181 ALA A N 1
ATOM 1496 C CA . ALA A 1 181 ? 6.745 -22.857 -8.600 1.00 87.62 181 ALA A CA 1
ATOM 1497 C C . ALA A 1 181 ? 5.286 -22.420 -8.798 1.00 87.62 181 ALA A C 1
ATOM 1499 O O . ALA A 1 181 ? 4.968 -21.606 -9.660 1.00 87.62 181 ALA A O 1
ATOM 1500 N N . THR A 1 182 ? 4.385 -22.999 -8.007 1.00 89.56 182 THR A N 1
ATOM 1501 C CA . THR A 1 182 ? 2.956 -22.650 -7.998 1.00 89.56 182 THR A CA 1
ATOM 1502 C C . THR A 1 182 ? 2.467 -22.483 -6.557 1.00 89.56 182 THR A C 1
ATOM 1504 O O . THR A 1 182 ? 3.031 -23.111 -5.653 1.00 89.56 182 THR A O 1
ATOM 1507 N N . PRO A 1 183 ? 1.398 -21.699 -6.317 1.00 89.62 183 PRO A N 1
ATOM 1508 C CA . PRO A 1 183 ? 0.823 -21.535 -4.979 1.00 89.62 183 PRO A CA 1
ATOM 1509 C C . PRO A 1 183 ? 0.439 -22.867 -4.316 1.00 89.62 183 PRO A C 1
ATOM 1511 O O . PRO A 1 183 ? 0.621 -23.041 -3.113 1.00 89.62 183 PRO A O 1
ATOM 1514 N N . PHE A 1 184 ? -0.040 -23.826 -5.115 1.00 91.00 184 PHE A N 1
ATOM 1515 C CA . PHE A 1 184 ? -0.436 -25.155 -4.650 1.00 91.00 184 PHE A CA 1
ATOM 1516 C C . PHE A 1 184 ? 0.726 -25.915 -4.002 1.00 91.00 184 PHE A C 1
ATOM 1518 O O . PHE A 1 184 ? 0.600 -26.426 -2.890 1.00 91.00 184 PHE A O 1
ATOM 1525 N N . TRP A 1 185 ? 1.880 -25.960 -4.672 1.00 91.38 185 TRP A N 1
ATOM 1526 C CA . TRP A 1 185 ? 3.055 -26.640 -4.131 1.00 91.38 185 TRP A CA 1
ATOM 1527 C C . TRP A 1 185 ? 3.580 -25.941 -2.881 1.00 91.38 185 TRP A C 1
ATOM 1529 O O . TRP A 1 185 ? 3.922 -26.621 -1.920 1.00 91.38 185 TRP A O 1
ATOM 1539 N N . TYR A 1 186 ? 3.560 -24.607 -2.830 1.00 90.75 186 TYR A N 1
ATOM 1540 C CA . TYR A 1 186 ? 3.909 -23.889 -1.604 1.00 90.75 186 TYR A CA 1
ATOM 1541 C C . TYR A 1 186 ? 3.034 -24.311 -0.414 1.00 90.75 186 TYR A C 1
ATOM 1543 O O . TYR A 1 186 ? 3.560 -24.678 0.636 1.00 90.75 186 TYR A O 1
ATOM 1551 N N . GLN A 1 187 ? 1.709 -24.335 -0.592 1.00 89.06 187 GLN A N 1
ATOM 1552 C CA . GLN A 1 187 ? 0.778 -24.798 0.443 1.00 89.06 187 GLN A CA 1
ATOM 1553 C C . GLN A 1 187 ? 1.062 -26.248 0.846 1.00 89.06 187 GLN A C 1
ATOM 1555 O O . GLN A 1 187 ? 1.094 -26.552 2.037 1.00 89.06 187 GLN A O 1
ATOM 1560 N N . PHE A 1 188 ? 1.340 -27.123 -0.124 1.00 90.38 188 PHE A N 1
ATOM 1561 C CA . PHE A 1 188 ? 1.711 -28.511 0.138 1.00 90.38 188 PHE A CA 1
ATOM 1562 C C . PHE A 1 188 ?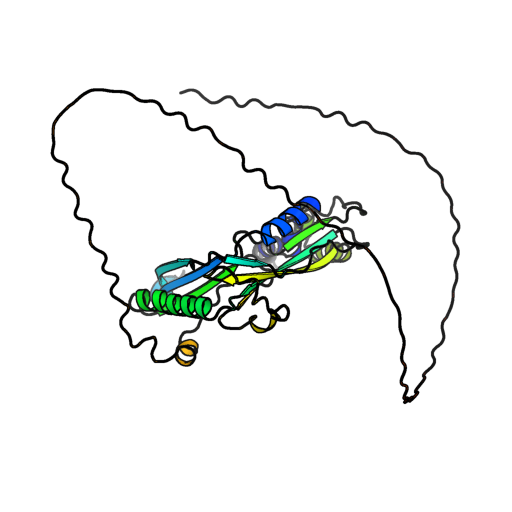 2.963 -28.612 1.023 1.00 90.38 188 PHE A C 1
ATOM 1564 O O . PHE A 1 188 ? 2.925 -29.298 2.037 1.00 90.38 188 PHE A O 1
ATOM 1571 N N . PHE A 1 189 ? 4.045 -27.890 0.715 1.00 89.50 189 PHE A N 1
ATOM 1572 C CA . PHE A 1 189 ? 5.249 -27.874 1.562 1.00 89.50 189 PHE A CA 1
ATOM 1573 C C . PHE A 1 189 ? 4.977 -27.296 2.956 1.00 89.50 189 PHE A C 1
ATOM 1575 O O . PHE A 1 189 ? 5.513 -27.798 3.948 1.00 89.50 189 PHE A O 1
ATOM 1582 N N . CYS A 1 190 ? 4.118 -26.284 3.058 1.00 88.31 190 CYS A N 1
ATOM 1583 C CA . CYS A 1 190 ? 3.703 -25.728 4.341 1.00 88.31 190 CYS A CA 1
ATOM 1584 C C . CYS A 1 190 ? 2.918 -26.735 5.194 1.00 88.31 190 CYS A C 1
ATOM 1586 O O . CYS A 1 190 ? 3.165 -26.810 6.393 1.00 88.31 190 CYS A O 1
ATOM 1588 N N . LEU A 1 191 ? 2.061 -27.585 4.612 1.00 85.75 191 LEU A N 1
ATOM 1589 C CA . LEU A 1 191 ? 1.355 -28.637 5.367 1.00 85.75 191 LEU A CA 1
ATOM 1590 C C . LEU A 1 191 ? 2.308 -29.595 6.103 1.00 85.75 191 LEU A C 1
ATOM 1592 O O . LEU A 1 191 ? 1.960 -30.112 7.161 1.00 85.75 191 LEU A O 1
ATOM 1596 N N . PHE A 1 192 ? 3.521 -29.793 5.583 1.00 87.94 192 PHE A N 1
ATOM 1597 C CA . PHE A 1 192 ? 4.563 -30.602 6.221 1.00 87.94 192 PHE A CA 1
ATOM 1598 C C . PHE A 1 192 ? 5.572 -29.770 7.030 1.00 87.94 192 PHE A C 1
ATOM 1600 O O . PHE A 1 192 ? 6.659 -30.253 7.339 1.00 87.94 192 PHE A O 1
ATOM 1607 N N . PHE A 1 193 ? 5.247 -28.515 7.361 1.00 85.62 193 PHE A N 1
ATOM 1608 C CA . PHE A 1 193 ? 6.128 -27.561 8.051 1.00 85.62 193 PHE A CA 1
ATOM 1609 C C . PHE A 1 193 ? 7.460 -27.282 7.319 1.00 85.62 193 PHE A C 1
ATOM 1611 O O . PHE A 1 193 ? 8.400 -26.731 7.893 1.00 85.62 193 PHE A O 1
ATOM 1618 N N . LEU A 1 194 ? 7.538 -27.598 6.022 1.00 89.38 194 LEU A N 1
ATOM 1619 C CA . LEU A 1 194 ? 8.690 -27.360 5.142 1.00 89.38 194 LEU A CA 1
ATOM 1620 C C . LEU A 1 194 ? 8.562 -26.052 4.341 1.00 89.38 194 LEU A C 1
ATOM 1622 O O . LEU A 1 194 ? 9.314 -25.824 3.392 1.00 89.38 194 LEU A O 1
ATOM 1626 N N . GLY A 1 195 ? 7.640 -25.165 4.727 1.00 88.19 195 GLY A N 1
ATOM 1627 C CA . GLY A 1 195 ? 7.430 -23.878 4.056 1.00 88.19 195 GLY A CA 1
ATOM 1628 C C . GLY A 1 195 ? 8.697 -23.019 3.977 1.00 88.19 195 GLY A C 1
ATOM 1629 O O . GLY A 1 195 ? 8.961 -22.405 2.948 1.00 88.19 195 GLY A O 1
ATOM 1630 N N . TRP A 1 196 ? 9.533 -23.042 5.021 1.00 88.81 196 TRP A N 1
ATOM 1631 C CA . TRP A 1 196 ? 10.802 -22.305 5.054 1.00 88.81 196 TRP A CA 1
ATOM 1632 C C . TRP A 1 196 ? 11.794 -22.794 3.987 1.00 88.81 196 TRP A C 1
ATOM 1634 O O . TRP A 1 196 ? 12.446 -21.979 3.337 1.00 88.81 196 TRP A O 1
ATOM 1644 N N . ALA A 1 197 ? 11.873 -24.110 3.764 1.00 91.94 197 ALA A N 1
ATOM 1645 C CA . ALA A 1 197 ? 12.758 -24.707 2.769 1.00 91.94 197 ALA A CA 1
ATOM 1646 C C . ALA A 1 197 ? 12.296 -24.350 1.353 1.00 91.94 197 ALA A C 1
ATOM 1648 O O . ALA A 1 197 ? 13.116 -24.005 0.500 1.00 91.94 197 ALA A O 1
ATOM 1649 N N . TYR A 1 198 ? 10.978 -24.350 1.123 1.00 92.06 198 TYR A N 1
ATOM 1650 C CA . TYR A 1 198 ? 10.414 -23.867 -0.132 1.00 92.06 198 TYR A CA 1
ATOM 1651 C C . TYR A 1 198 ? 10.710 -22.378 -0.338 1.00 92.06 198 TYR A C 1
ATOM 1653 O O . TYR A 1 198 ? 11.162 -21.999 -1.413 1.00 92.06 198 TYR A O 1
ATOM 1661 N N . THR A 1 199 ? 10.497 -21.525 0.670 1.00 90.94 199 THR A N 1
ATOM 1662 C CA . THR A 1 199 ? 10.801 -20.088 0.572 1.00 90.94 199 THR A CA 1
ATOM 1663 C C . THR A 1 199 ? 12.281 -19.852 0.276 1.00 90.94 199 THR A C 1
ATOM 1665 O O . THR A 1 199 ? 12.601 -19.020 -0.570 1.00 90.94 199 THR A O 1
ATOM 1668 N N . PHE A 1 200 ? 13.186 -20.606 0.904 1.00 92.38 200 PHE A N 1
ATOM 1669 C CA . PHE A 1 200 ? 14.619 -20.530 0.623 1.00 92.38 200 PHE A CA 1
ATOM 1670 C C . PHE A 1 200 ? 14.943 -20.927 -0.825 1.00 92.38 200 PHE A C 1
ATOM 1672 O O . PHE A 1 200 ? 15.607 -20.175 -1.538 1.00 92.38 200 PHE A O 1
ATOM 1679 N N . TRP A 1 201 ? 14.418 -22.068 -1.287 1.00 94.31 201 TRP A N 1
ATOM 1680 C CA . TRP A 1 201 ? 14.567 -22.513 -2.674 1.00 94.31 201 TRP A CA 1
ATOM 1681 C C . TRP A 1 201 ? 14.015 -21.481 -3.668 1.00 94.31 201 TRP A C 1
ATOM 1683 O O . TRP A 1 201 ? 14.702 -21.110 -4.619 1.00 94.31 201 TRP A O 1
ATOM 1693 N N . PHE A 1 202 ? 12.810 -20.965 -3.414 1.00 92.75 202 PHE A N 1
ATOM 1694 C CA . PHE A 1 202 ? 12.147 -19.976 -4.256 1.00 92.75 202 PHE A CA 1
ATOM 1695 C C . PHE A 1 202 ? 12.934 -18.662 -4.312 1.00 92.75 202 PHE A C 1
ATOM 1697 O O . PHE A 1 202 ? 13.136 -18.107 -5.386 1.00 92.75 202 PHE A O 1
ATOM 1704 N N . ASN A 1 203 ? 13.449 -18.181 -3.180 1.00 91.44 203 ASN A N 1
ATOM 1705 C CA . ASN A 1 203 ? 14.271 -16.972 -3.139 1.00 91.44 203 ASN A CA 1
ATOM 1706 C C . ASN A 1 203 ? 15.593 -17.135 -3.901 1.00 91.44 203 ASN A C 1
ATOM 1708 O O . ASN A 1 203 ? 16.055 -16.175 -4.507 1.00 91.44 203 ASN A O 1
ATOM 1712 N N . ASN A 1 204 ? 16.177 -18.336 -3.927 1.00 91.94 204 ASN A N 1
ATOM 1713 C CA . ASN A 1 204 ? 17.411 -18.592 -4.670 1.00 91.94 204 ASN A CA 1
ATOM 1714 C C . ASN A 1 204 ? 17.212 -18.511 -6.198 1.00 91.94 204 ASN A C 1
ATOM 1716 O O . ASN A 1 204 ? 18.080 -18.024 -6.920 1.00 91.94 204 ASN A O 1
ATOM 1720 N N . ILE A 1 205 ? 16.047 -18.942 -6.697 1.00 91.88 205 ILE A N 1
ATOM 1721 C CA . ILE A 1 205 ? 15.702 -18.895 -8.131 1.00 91.88 205 ILE A CA 1
ATOM 1722 C C . ILE A 1 205 ? 15.066 -17.568 -8.575 1.00 91.88 205 ILE A C 1
ATOM 1724 O O . ILE A 1 205 ? 14.808 -17.390 -9.769 1.00 91.88 205 ILE A O 1
ATOM 1728 N N . CYS A 1 206 ? 14.790 -16.661 -7.634 1.00 91.62 206 CYS A N 1
ATOM 1729 C CA . CYS A 1 206 ? 14.213 -15.346 -7.893 1.00 91.62 206 CYS A CA 1
ATOM 1730 C C . CYS A 1 206 ? 15.273 -14.249 -7.814 1.00 91.62 206 CYS A C 1
ATOM 1732 O O . CYS A 1 206 ? 16.137 -14.252 -6.934 1.00 91.62 206 CYS A O 1
ATOM 1734 N N . ASP A 1 207 ? 15.174 -13.281 -8.713 1.00 92.38 207 ASP A N 1
ATOM 1735 C CA . ASP A 1 207 ? 15.821 -11.983 -8.572 1.00 92.38 207 ASP A CA 1
ATOM 1736 C C . ASP A 1 207 ? 14.819 -10.947 -8.076 1.00 92.38 207 ASP A C 1
ATOM 1738 O O . ASP A 1 207 ? 13.631 -11.090 -8.350 1.00 92.38 207 ASP A O 1
ATOM 1742 N N . THR A 1 208 ? 15.275 -9.918 -7.366 1.00 91.31 208 THR A N 1
ATOM 1743 C CA . THR A 1 208 ? 14.410 -8.808 -6.943 1.00 91.31 208 THR A CA 1
ATOM 1744 C C . THR A 1 208 ? 14.766 -7.561 -7.738 1.00 91.31 208 THR A C 1
ATOM 1746 O O . THR A 1 208 ? 15.927 -7.156 -7.802 1.00 91.31 208 THR A O 1
ATOM 1749 N N . GLN A 1 209 ? 13.759 -6.953 -8.352 1.00 91.62 209 GLN A N 1
ATOM 1750 C CA . GLN A 1 209 ? 13.854 -5.696 -9.070 1.00 91.62 209 GLN A CA 1
ATOM 1751 C C . GLN A 1 209 ? 12.922 -4.685 -8.410 1.00 91.62 209 GLN A C 1
ATOM 1753 O O . GLN A 1 209 ? 11.719 -4.902 -8.348 1.00 91.62 209 GLN A O 1
ATOM 1758 N N . GLU A 1 210 ? 13.483 -3.566 -7.969 1.00 91.38 210 GLU A N 1
ATOM 1759 C CA . GLU A 1 210 ? 12.716 -2.445 -7.433 1.00 91.38 210 GLU A CA 1
ATOM 1760 C C . GLU A 1 210 ? 12.402 -1.442 -8.552 1.00 91.38 210 GLU A C 1
ATOM 1762 O O . GLU A 1 210 ? 13.247 -1.173 -9.418 1.00 91.38 210 GLU A O 1
ATOM 1767 N N . TYR A 1 211 ? 11.189 -0.896 -8.545 1.00 90.50 211 TYR A N 1
ATOM 1768 C CA . TYR A 1 211 ? 10.763 0.178 -9.434 1.00 90.50 211 TYR A CA 1
ATOM 1769 C C . TYR A 1 211 ? 9.890 1.173 -8.673 1.00 90.50 211 TYR A C 1
ATOM 1771 O O . TYR A 1 211 ? 9.022 0.785 -7.898 1.00 90.50 211 TYR A O 1
ATOM 1779 N N . THR A 1 212 ? 10.106 2.466 -8.886 1.00 90.31 212 THR A N 1
ATOM 1780 C CA . THR A 1 212 ? 9.354 3.506 -8.185 1.00 90.31 212 THR A CA 1
ATOM 1781 C C . THR A 1 212 ? 8.642 4.392 -9.187 1.00 90.31 212 THR A C 1
ATOM 1783 O O . THR A 1 212 ? 9.288 5.020 -10.025 1.00 90.31 212 THR A O 1
ATOM 1786 N N . PHE A 1 213 ? 7.320 4.468 -9.062 1.00 90.44 213 PHE A N 1
ATOM 1787 C CA . PHE A 1 213 ? 6.505 5.434 -9.779 1.00 90.44 213 PHE A CA 1
ATOM 1788 C C . PHE A 1 213 ? 6.600 6.783 -9.088 1.00 90.44 213 PHE A C 1
ATOM 1790 O O . PHE A 1 213 ? 6.464 6.854 -7.869 1.00 90.44 213 PHE A O 1
ATOM 1797 N N . ILE A 1 214 ? 6.819 7.846 -9.849 1.00 91.12 214 ILE A N 1
ATOM 1798 C CA . ILE A 1 214 ? 6.937 9.203 -9.326 1.00 91.12 214 ILE A CA 1
ATOM 1799 C C . ILE A 1 214 ? 5.917 10.067 -10.052 1.00 91.12 214 ILE A C 1
ATOM 1801 O O . ILE A 1 214 ? 6.029 10.268 -11.257 1.00 91.12 214 ILE A O 1
ATOM 1805 N N . LYS A 1 215 ? 4.923 10.570 -9.322 1.00 91.12 215 LYS A N 1
ATOM 1806 C CA . LYS A 1 215 ? 3.810 11.334 -9.878 1.00 91.12 215 LYS A CA 1
ATOM 1807 C C . LYS A 1 215 ? 3.630 12.665 -9.169 1.00 91.12 215 LYS A C 1
ATOM 1809 O O . LYS A 1 215 ? 3.635 12.735 -7.942 1.00 91.12 215 LYS A O 1
ATOM 1814 N N . GLU A 1 216 ? 3.415 13.697 -9.961 1.00 91.06 216 GLU A N 1
ATOM 1815 C CA . GLU A 1 216 ? 3.094 15.043 -9.509 1.00 91.06 216 GLU A CA 1
ATOM 1816 C C . GLU A 1 216 ? 1.624 15.342 -9.803 1.00 91.06 216 GLU A C 1
ATOM 1818 O O . GLU A 1 216 ? 1.144 15.056 -10.901 1.00 91.06 216 GLU A O 1
ATOM 1823 N N . LEU A 1 217 ? 0.926 15.924 -8.831 1.00 91.94 217 LEU A N 1
ATOM 1824 C CA . LEU A 1 217 ? -0.453 16.389 -8.949 1.00 91.94 217 LEU A CA 1
ATOM 1825 C C . LEU A 1 217 ? -0.520 17.916 -8.934 1.00 91.94 217 LEU A C 1
ATOM 1827 O O . LEU A 1 217 ? 0.191 18.578 -8.174 1.00 91.94 217 LEU A O 1
ATOM 1831 N N . SER A 1 218 ? -1.415 18.463 -9.754 1.00 90.25 218 SER A N 1
ATOM 1832 C CA . SER A 1 218 ? -1.695 19.895 -9.831 1.00 90.25 218 SER A CA 1
ATOM 1833 C C . SER A 1 218 ? -3.182 20.148 -10.068 1.00 90.25 218 SER A C 1
ATOM 1835 O O . SER A 1 218 ? -3.870 19.398 -10.762 1.00 90.25 218 SER A O 1
ATOM 1837 N N . TYR A 1 219 ? -3.681 21.227 -9.472 1.00 89.00 219 TYR A N 1
ATOM 1838 C CA . TYR A 1 219 ? -5.035 21.726 -9.698 1.00 89.00 219 TYR A CA 1
ATOM 1839 C C . TYR A 1 219 ? -5.145 22.473 -11.034 1.00 89.00 219 TYR A C 1
ATOM 1841 O O . TYR A 1 219 ? -6.172 22.420 -11.698 1.00 89.00 219 TYR A O 1
ATOM 1849 N N . HIS A 1 220 ? -4.061 23.128 -11.454 1.00 86.62 220 HIS A N 1
ATOM 1850 C CA . HIS A 1 220 ? -3.983 23.862 -12.718 1.00 86.62 220 HIS A CA 1
ATOM 1851 C C . HIS A 1 220 ? -3.184 23.106 -13.772 1.00 86.62 220 HIS A C 1
ATOM 1853 O O . HIS A 1 220 ? -2.303 22.314 -13.409 1.00 86.62 220 HIS A O 1
ATOM 1859 N N . PRO A 1 221 ? -3.435 23.377 -15.067 1.00 86.00 221 PRO A N 1
ATOM 1860 C CA . PRO A 1 221 ? -2.613 22.836 -16.132 1.00 86.00 221 PRO A CA 1
ATOM 1861 C C . PRO A 1 221 ? -1.169 23.256 -15.904 1.00 86.00 221 PRO A C 1
ATOM 1863 O O . PRO A 1 221 ? -0.870 24.398 -15.545 1.00 86.00 221 PRO A O 1
ATOM 1866 N N . PHE A 1 222 ? -0.261 22.312 -16.092 1.00 83.94 222 PHE A N 1
ATOM 1867 C CA . PHE A 1 222 ? 1.136 22.606 -15.887 1.00 83.94 222 PHE A CA 1
ATOM 1868 C C . PHE A 1 222 ? 1.662 23.525 -16.989 1.00 83.94 222 PHE A C 1
ATOM 1870 O O . PHE A 1 222 ? 1.426 23.288 -18.172 1.00 83.94 222 PHE A O 1
ATOM 1877 N N . ASN A 1 223 ? 2.417 24.549 -16.599 1.00 78.62 223 ASN A N 1
ATOM 1878 C CA . ASN A 1 223 ? 3.092 25.406 -17.558 1.00 78.62 223 ASN A CA 1
ATOM 1879 C C . ASN A 1 223 ? 4.400 24.728 -18.001 1.00 78.62 223 ASN A C 1
ATOM 1881 O O . ASN A 1 223 ? 5.305 24.528 -17.187 1.00 78.62 223 ASN A O 1
ATOM 1885 N N . ASP A 1 224 ? 4.498 24.333 -19.271 1.00 69.06 224 ASP A N 1
ATOM 1886 C CA . ASP A 1 224 ? 5.686 23.661 -19.824 1.00 69.06 224 ASP A CA 1
ATOM 1887 C C . ASP A 1 224 ? 6.937 24.566 -19.805 1.00 69.06 224 ASP A C 1
ATOM 1889 O O . ASP A 1 224 ? 8.063 24.076 -19.830 1.00 69.06 224 ASP A O 1
ATOM 1893 N N . GLU A 1 225 ? 6.757 25.883 -19.670 1.00 63.12 225 GLU A N 1
ATOM 1894 C CA . GLU A 1 225 ? 7.851 26.858 -19.554 1.00 63.12 225 GLU A CA 1
ATOM 1895 C C . GLU A 1 225 ? 8.497 26.899 -18.156 1.00 63.12 225 GLU A C 1
ATOM 1897 O O . GLU A 1 225 ? 9.613 27.390 -18.005 1.00 63.12 225 GLU A O 1
ATOM 1902 N N . GLN A 1 226 ? 7.817 26.370 -17.131 1.00 55.09 226 GLN A N 1
ATOM 1903 C CA . GLN A 1 226 ? 8.301 26.300 -15.744 1.00 55.09 226 GLN A CA 1
ATOM 1904 C C . GLN A 1 226 ? 8.706 24.882 -15.328 1.00 55.09 226 GLN A C 1
ATOM 1906 O O . GLN A 1 226 ? 8.771 24.581 -14.136 1.00 55.09 226 GLN A O 1
ATOM 1911 N N . VAL A 1 227 ? 8.973 23.992 -16.289 1.00 55.22 227 VAL A N 1
ATOM 1912 C CA . VAL A 1 227 ? 9.531 22.672 -15.983 1.00 55.22 227 VAL A CA 1
ATOM 1913 C C . VAL A 1 227 ? 10.967 22.871 -15.514 1.00 55.22 227 VAL A C 1
ATOM 1915 O O . VAL A 1 227 ? 11.919 22.844 -16.295 1.00 55.22 227 VAL A O 1
ATOM 1918 N N . ASP A 1 228 ? 11.125 23.097 -14.216 1.00 55.06 228 ASP A N 1
ATOM 1919 C CA . ASP A 1 228 ? 12.419 22.990 -13.578 1.00 55.06 228 ASP A CA 1
ATOM 1920 C C . ASP A 1 228 ? 12.784 21.500 -13.585 1.00 55.06 228 ASP A C 1
ATOM 1922 O O . ASP A 1 228 ? 12.379 20.713 -12.732 1.00 55.06 228 ASP A O 1
ATOM 1926 N N . ASN A 1 229 ? 13.509 21.085 -14.627 1.00 54.53 229 ASN A N 1
ATOM 1927 C CA . ASN A 1 229 ? 13.983 19.711 -14.819 1.00 54.53 229 ASN A CA 1
ATOM 1928 C C . ASN A 1 229 ? 14.882 19.217 -13.658 1.00 54.53 229 ASN A C 1
ATOM 1930 O O . ASN A 1 229 ? 15.331 18.074 -13.684 1.00 54.53 229 ASN A O 1
ATOM 1934 N N . ASN A 1 230 ? 15.154 20.067 -12.659 1.00 53.16 230 ASN A N 1
ATOM 1935 C CA . ASN A 1 230 ? 15.918 19.778 -11.449 1.00 53.16 230 ASN A CA 1
ATOM 1936 C C . ASN A 1 230 ? 15.071 19.617 -10.177 1.00 53.16 230 ASN A C 1
ATOM 1938 O O . ASN A 1 230 ? 15.649 19.548 -9.090 1.00 53.16 230 ASN A O 1
ATOM 1942 N N . VAL A 1 231 ? 13.738 19.547 -10.257 1.00 61.41 231 VAL A N 1
ATOM 1943 C CA . VAL A 1 231 ? 12.934 19.220 -9.071 1.00 61.41 231 VAL A CA 1
ATOM 1944 C C . VAL A 1 231 ? 13.212 17.770 -8.678 1.00 61.41 231 VAL A C 1
ATOM 1946 O O . VAL A 1 231 ? 12.625 16.845 -9.232 1.00 61.41 231 VAL A O 1
ATOM 1949 N N . ASP A 1 232 ? 14.132 17.570 -7.731 1.00 67.31 232 ASP A N 1
ATOM 1950 C CA . ASP A 1 232 ? 14.379 16.267 -7.124 1.00 67.31 232 ASP A CA 1
ATOM 1951 C C . ASP A 1 232 ? 13.125 15.862 -6.334 1.00 67.31 232 ASP A C 1
ATOM 1953 O O . ASP A 1 232 ? 12.838 16.467 -5.296 1.00 67.31 232 ASP A O 1
ATOM 1957 N N . PRO A 1 233 ? 12.376 14.830 -6.766 1.00 67.31 233 PRO A N 1
ATOM 1958 C CA . PRO A 1 233 ? 11.156 14.399 -6.091 1.00 67.31 233 PRO A CA 1
ATOM 1959 C C . PRO A 1 233 ? 11.391 14.042 -4.620 1.00 67.31 233 PRO A C 1
ATOM 1961 O O . PRO A 1 233 ? 10.448 14.068 -3.829 1.00 67.31 233 PRO A O 1
ATOM 1964 N N . SER A 1 234 ? 12.636 13.727 -4.235 1.00 68.50 234 SER A N 1
ATOM 1965 C CA . SER A 1 234 ? 13.022 13.429 -2.856 1.00 68.50 234 SER A CA 1
ATOM 1966 C C . SER A 1 234 ? 12.696 14.563 -1.878 1.00 68.50 234 SER A C 1
ATOM 1968 O O . SER A 1 234 ? 12.358 14.276 -0.731 1.00 68.50 234 SER A O 1
ATOM 1970 N N . MET A 1 235 ? 12.690 15.826 -2.326 1.00 67.00 235 MET A N 1
ATOM 1971 C CA . MET A 1 235 ? 12.451 16.987 -1.459 1.00 67.00 235 MET A CA 1
ATOM 1972 C C . MET A 1 235 ? 11.021 17.062 -0.906 1.00 67.00 235 MET A C 1
ATOM 1974 O O . MET A 1 235 ? 10.782 17.709 0.111 1.00 67.00 235 MET A O 1
ATOM 1978 N N . TYR A 1 236 ? 10.064 16.415 -1.575 1.00 66.69 236 TYR A N 1
ATOM 1979 C CA . TYR A 1 236 ? 8.662 16.386 -1.149 1.00 66.69 236 TYR A CA 1
ATOM 1980 C C . TYR A 1 236 ? 8.291 15.083 -0.439 1.00 66.69 236 TYR A C 1
ATOM 1982 O O . TYR A 1 236 ? 7.238 15.006 0.197 1.00 66.69 236 TYR A O 1
ATOM 1990 N N . MET A 1 237 ? 9.150 14.063 -0.503 1.00 73.25 237 MET A N 1
ATOM 1991 C CA . MET A 1 237 ? 8.896 12.783 0.152 1.00 73.25 237 MET A CA 1
ATOM 1992 C C . MET A 1 237 ? 9.060 12.918 1.666 1.00 73.25 237 MET A C 1
ATOM 1994 O O . MET A 1 237 ? 10.106 13.327 2.159 1.00 73.25 237 MET A O 1
ATOM 1998 N N . GLY A 1 238 ? 8.008 12.570 2.410 1.00 64.31 238 GLY A N 1
ATOM 1999 C CA . GLY A 1 238 ? 7.978 12.687 3.872 1.00 64.31 238 GLY A CA 1
ATOM 2000 C C . GLY A 1 238 ? 7.526 14.056 4.394 1.00 64.31 238 GLY A C 1
ATOM 2001 O O . GLY A 1 238 ? 7.424 14.232 5.606 1.00 64.31 238 GLY A O 1
ATOM 2002 N N . GLY A 1 239 ? 7.212 15.007 3.504 1.00 71.50 239 GLY A N 1
ATOM 2003 C CA . GLY A 1 239 ? 6.647 16.313 3.856 1.00 71.50 239 GLY A CA 1
ATOM 2004 C C . GLY A 1 239 ? 5.114 16.322 3.954 1.00 71.50 239 GLY A C 1
ATOM 2005 O O . GLY A 1 239 ? 4.443 15.298 3.834 1.00 71.50 239 GLY A O 1
ATOM 2006 N N . ALA A 1 240 ? 4.519 17.500 4.161 1.00 78.12 240 ALA A N 1
ATOM 2007 C CA . ALA A 1 240 ? 3.058 17.681 4.173 1.00 78.12 240 ALA A CA 1
ATOM 2008 C C . ALA A 1 240 ? 2.404 17.536 2.780 1.00 78.12 240 ALA A C 1
ATOM 2010 O O . ALA A 1 240 ? 1.191 17.362 2.687 1.00 78.12 240 ALA A O 1
ATOM 2011 N N . TYR A 1 241 ? 3.197 17.588 1.707 1.00 85.44 241 TYR A N 1
ATOM 2012 C CA . TYR A 1 241 ? 2.722 17.661 0.317 1.00 85.44 241 TYR A CA 1
ATOM 2013 C C . TYR A 1 241 ? 3.246 16.534 -0.570 1.00 85.44 241 TYR A C 1
ATOM 2015 O O . TYR A 1 241 ? 3.190 16.632 -1.792 1.00 85.44 241 TYR A O 1
ATOM 2023 N N . GLY A 1 242 ? 3.795 15.481 0.026 1.00 81.75 242 GLY A N 1
ATOM 2024 C CA . GLY A 1 242 ? 4.248 14.322 -0.717 1.00 81.75 242 GLY A CA 1
ATOM 2025 C C . GLY A 1 242 ? 4.198 13.066 0.127 1.00 81.75 242 GLY A C 1
ATOM 2026 O O . GLY A 1 242 ? 4.332 13.094 1.352 1.00 81.75 242 GLY A O 1
ATOM 2027 N N . PHE A 1 243 ? 3.977 11.956 -0.555 1.00 82.12 243 PHE A N 1
ATOM 2028 C CA . PHE A 1 243 ? 3.737 10.664 0.043 1.00 82.12 243 PHE A CA 1
ATOM 2029 C C . PHE A 1 243 ? 4.514 9.588 -0.705 1.00 82.12 243 PHE A C 1
ATOM 2031 O O . PHE A 1 243 ? 4.516 9.556 -1.936 1.00 82.12 243 PHE A O 1
ATOM 2038 N N . GLN A 1 244 ? 5.156 8.695 0.049 1.00 78.62 244 GLN A N 1
ATOM 2039 C CA . GLN A 1 244 ? 5.814 7.510 -0.484 1.00 78.62 244 GLN A CA 1
ATOM 2040 C C . GLN A 1 244 ? 5.130 6.263 0.067 1.00 78.62 244 GLN A C 1
ATOM 2042 O O . GLN A 1 244 ? 5.141 6.003 1.268 1.00 78.62 244 GLN A O 1
ATOM 2047 N N . PHE A 1 245 ? 4.600 5.464 -0.844 1.00 71.06 245 PHE A N 1
ATOM 2048 C CA . PHE A 1 245 ? 4.077 4.142 -0.591 1.00 71.06 245 PHE A CA 1
ATOM 2049 C C . PHE A 1 245 ? 5.166 3.099 -0.839 1.00 71.06 245 PHE A C 1
ATOM 2051 O O . PHE A 1 245 ? 5.701 3.021 -1.948 1.00 71.06 245 PHE A O 1
ATOM 2058 N N . ARG A 1 246 ? 5.481 2.304 0.191 1.00 64.12 246 ARG A N 1
ATOM 2059 C CA . ARG A 1 246 ? 6.377 1.147 0.089 1.00 64.12 246 ARG A CA 1
ATOM 2060 C C . ARG A 1 246 ? 5.569 -0.134 0.253 1.00 64.12 246 ARG A C 1
ATOM 2062 O O . ARG A 1 246 ? 4.838 -0.251 1.232 1.00 64.12 246 ARG A O 1
ATOM 2069 N N . GLY A 1 247 ? 5.686 -1.047 -0.709 1.00 50.78 247 GLY A N 1
ATOM 2070 C CA . GLY A 1 247 ? 4.759 -2.159 -0.927 1.00 50.78 247 GLY A CA 1
ATOM 2071 C C . GLY A 1 247 ? 4.179 -2.870 0.308 1.00 50.78 247 GLY A C 1
ATOM 2072 O O . GLY A 1 247 ? 4.893 -3.370 1.175 1.00 50.78 247 GLY A O 1
ATOM 2073 N N . GLY A 1 248 ? 2.849 -2.966 0.319 1.00 46.28 248 GLY A N 1
ATOM 2074 C CA . GLY A 1 248 ? 2.016 -3.740 1.235 1.00 46.28 248 GLY A CA 1
ATOM 2075 C C . GLY A 1 248 ? 0.555 -3.539 0.836 1.00 46.28 248 GLY A C 1
ATOM 2076 O O . GLY A 1 248 ? 0.148 -2.417 0.581 1.00 46.28 248 GLY A O 1
ATOM 2077 N N . SER A 1 249 ? -0.243 -4.599 0.708 1.00 39.41 249 SER A N 1
ATOM 2078 C CA . SER A 1 249 ? -1.659 -4.492 0.330 1.00 39.41 249 SER A CA 1
ATOM 2079 C C . SER A 1 249 ? -2.445 -3.734 1.407 1.00 39.41 249 SER A C 1
ATOM 2081 O O . SER A 1 249 ? -2.879 -4.321 2.398 1.00 39.41 249 SER A O 1
ATOM 2083 N N . GLY A 1 250 ? -2.581 -2.427 1.229 1.00 42.22 250 GLY A N 1
ATOM 2084 C CA . GLY A 1 250 ? -3.279 -1.537 2.142 1.00 42.22 250 GLY A CA 1
ATOM 2085 C C . GLY A 1 250 ? -2.758 -0.122 1.976 1.00 42.22 250 GLY A C 1
ATOM 2086 O O . GLY A 1 250 ? -1.647 0.174 2.403 1.00 42.22 250 GLY A O 1
ATOM 2087 N N . ALA A 1 251 ? -3.570 0.729 1.350 1.00 41.12 251 ALA A N 1
ATOM 2088 C CA . ALA A 1 251 ? -3.502 2.180 1.454 1.00 41.12 251 ALA A CA 1
ATOM 2089 C C . ALA A 1 251 ? -3.027 2.584 2.859 1.00 41.12 251 ALA A C 1
ATOM 2091 O O . ALA A 1 251 ? -3.729 2.353 3.844 1.00 41.12 251 ALA A O 1
ATOM 2092 N N . PHE A 1 252 ? -1.809 3.111 2.978 1.00 44.34 252 PHE A N 1
ATOM 2093 C CA . PHE A 1 252 ? -1.316 3.532 4.280 1.00 44.34 252 PHE A CA 1
ATOM 2094 C C . PHE A 1 252 ? -1.943 4.887 4.599 1.00 44.34 252 PHE A C 1
ATOM 2096 O O . PHE A 1 252 ? -1.582 5.908 4.020 1.00 44.34 252 PHE A O 1
ATOM 2103 N N . CYS A 1 253 ? -2.912 4.870 5.508 1.00 51.88 253 CYS A N 1
ATOM 2104 C CA . CYS A 1 253 ? -3.522 6.056 6.081 1.00 51.88 253 CYS A CA 1
ATOM 2105 C C . CYS A 1 253 ? -2.457 6.851 6.839 1.00 51.88 253 CYS A C 1
ATOM 2107 O O . CYS A 1 253 ? -1.972 6.406 7.882 1.00 51.88 253 CYS A O 1
ATOM 2109 N N . ARG A 1 254 ? -2.107 8.050 6.363 1.00 56.78 254 ARG A N 1
ATOM 2110 C CA . ARG A 1 254 ? -1.341 8.986 7.192 1.00 56.78 254 ARG A CA 1
ATOM 2111 C C . ARG A 1 254 ? -2.248 9.474 8.314 1.00 56.78 254 ARG A C 1
ATOM 2113 O O . ARG A 1 254 ? -3.046 10.371 8.092 1.00 56.78 254 ARG A O 1
ATOM 2120 N N . THR A 1 255 ? -2.167 8.871 9.495 1.00 52.78 255 THR A N 1
ATOM 2121 C CA . THR A 1 255 ? -2.904 9.346 10.671 1.00 52.78 255 THR A CA 1
ATOM 2122 C C . THR A 1 255 ? -2.200 10.573 11.227 1.00 52.78 255 THR A C 1
ATOM 2124 O O . THR A 1 255 ? -1.057 10.473 11.678 1.00 52.78 255 THR A O 1
ATOM 2127 N N . PHE A 1 256 ? -2.855 11.727 11.194 1.00 55.38 256 PHE A N 1
ATOM 2128 C CA . PHE A 1 256 ? -2.317 12.929 11.822 1.00 55.38 256 PHE A CA 1
ATOM 2129 C C . PHE A 1 256 ? -2.809 12.996 13.264 1.00 55.38 256 PHE A C 1
ATOM 2131 O O . PHE A 1 256 ? -4.014 13.012 13.512 1.00 55.38 256 PHE A O 1
ATOM 2138 N N . ASN A 1 257 ? -1.880 13.030 14.223 1.00 46.78 257 ASN A N 1
ATOM 2139 C CA . ASN A 1 257 ? -2.233 13.361 15.595 1.00 46.78 257 ASN A CA 1
ATOM 2140 C C . ASN A 1 257 ? -2.379 14.880 15.692 1.00 46.78 257 ASN A C 1
ATOM 2142 O O . ASN A 1 257 ? -1.459 15.637 15.386 1.00 46.78 257 ASN A O 1
ATOM 2146 N N . MET A 1 258 ? -3.565 15.337 16.070 1.00 48.09 258 MET A N 1
ATOM 2147 C CA . MET A 1 258 ? -3.939 16.737 15.910 1.00 48.09 258 MET A CA 1
ATOM 2148 C C . MET A 1 258 ? -3.157 17.699 16.825 1.00 48.09 258 MET A C 1
ATOM 2150 O O . MET A 1 258 ? -3.054 18.890 16.531 1.00 48.09 258 MET A O 1
ATOM 2154 N N . SER A 1 259 ? -2.558 17.185 17.907 1.00 51.50 259 SER A N 1
ATOM 2155 C CA . SER A 1 259 ? -1.634 17.950 18.754 1.00 51.50 259 SER A CA 1
ATOM 2156 C C . SER A 1 259 ? -0.426 18.478 17.980 1.00 51.50 259 SER A C 1
ATOM 2158 O O . SER A 1 259 ? 0.073 19.553 18.302 1.00 51.50 259 SER A O 1
ATOM 2160 N N . ASP A 1 260 ? 0.009 17.754 16.948 1.00 47.66 260 ASP A N 1
ATOM 2161 C CA . ASP A 1 260 ? 1.166 18.127 16.134 1.00 47.66 260 ASP A CA 1
ATOM 2162 C C . ASP A 1 260 ? 0.766 19.161 15.065 1.00 47.66 260 ASP A C 1
ATOM 2164 O O . ASP A 1 260 ? 1.519 20.086 14.768 1.00 47.66 260 ASP A O 1
ATOM 2168 N N . GLN A 1 261 ? -0.476 19.091 14.571 1.00 46.56 261 GLN A N 1
ATOM 2169 C CA . GLN A 1 261 ? -1.018 20.007 13.562 1.00 46.56 261 GLN A CA 1
ATOM 2170 C C . GLN A 1 261 ? -1.364 21.409 14.086 1.00 46.56 261 GLN A C 1
ATOM 2172 O O . GLN A 1 261 ? -1.282 22.369 13.322 1.00 46.56 261 GLN A O 1
ATOM 2177 N N . LEU A 1 262 ? -1.710 21.577 15.369 1.00 50.50 262 LEU A N 1
ATOM 2178 C CA . LEU A 1 262 ? -1.937 22.916 15.945 1.00 50.50 262 LEU A CA 1
ATOM 2179 C C . LEU A 1 262 ? -0.690 23.817 15.882 1.00 50.50 262 LEU A C 1
ATOM 2181 O O . LEU A 1 262 ? -0.828 25.038 15.941 1.00 50.50 262 LEU A O 1
ATOM 2185 N N . ASN A 1 263 ? 0.502 23.227 15.740 1.00 47.91 263 ASN A N 1
ATOM 2186 C CA . ASN A 1 263 ? 1.755 23.957 15.551 1.00 47.91 263 ASN A CA 1
ATOM 2187 C C . ASN A 1 263 ? 2.125 24.170 14.072 1.00 47.91 263 ASN A C 1
ATOM 2189 O O . ASN A 1 263 ? 2.892 25.084 13.780 1.00 47.91 263 ASN A O 1
ATOM 2193 N N . GLU A 1 264 ? 1.613 23.348 13.149 1.00 44.03 264 GLU A N 1
ATOM 2194 C CA . GLU A 1 264 ? 1.953 23.417 11.717 1.00 44.03 264 GLU A CA 1
ATOM 2195 C C . GLU A 1 264 ? 0.963 24.251 10.897 1.00 44.03 264 GLU A C 1
ATOM 2197 O O . GLU A 1 264 ? 1.356 24.883 9.917 1.00 44.03 264 GLU A O 1
ATOM 2202 N N . PHE A 1 265 ? -0.306 24.315 11.302 1.00 48.28 265 PHE A N 1
ATOM 2203 C CA . PHE A 1 265 ? -1.264 25.200 10.653 1.00 48.28 265 PHE A CA 1
ATOM 2204 C C . PHE A 1 265 ? -1.156 26.621 11.211 1.00 48.28 265 PHE A C 1
ATOM 2206 O O . PHE A 1 265 ? -1.123 26.804 12.432 1.00 48.28 265 PHE A O 1
ATOM 2213 N N . PRO A 1 266 ? -1.167 27.661 10.357 1.00 46.44 266 PRO A N 1
ATOM 2214 C CA . PRO A 1 266 ? -1.223 29.029 10.835 1.00 46.44 266 PRO A CA 1
ATOM 2215 C C . PRO A 1 266 ? -2.439 29.196 11.748 1.00 46.44 266 PRO A C 1
ATOM 2217 O O . PRO A 1 266 ? -3.568 28.888 11.364 1.00 46.44 266 PRO A O 1
ATOM 2220 N N . THR A 1 267 ? -2.225 29.755 12.941 1.00 50.25 267 THR A N 1
ATOM 2221 C CA . THR A 1 267 ? -3.251 29.995 13.978 1.00 50.25 267 THR A CA 1
ATOM 2222 C C . THR A 1 267 ? -4.461 30.791 13.453 1.00 50.25 267 THR A C 1
ATOM 2224 O O . THR A 1 267 ? -5.539 30.785 14.042 1.00 50.25 267 THR A O 1
ATOM 2227 N N . ASN A 1 268 ? -4.295 31.441 12.299 1.00 49.84 268 ASN A N 1
ATOM 2228 C CA . ASN A 1 268 ? -5.283 32.258 11.607 1.00 49.84 268 ASN A CA 1
ATOM 2229 C C . ASN A 1 268 ? -6.269 31.453 10.731 1.00 49.84 268 ASN A C 1
ATOM 2231 O O . ASN A 1 268 ? -7.273 32.012 10.295 1.00 49.84 268 ASN A O 1
ATOM 2235 N N . MET A 1 269 ? -6.019 30.164 10.463 1.00 44.78 269 MET A N 1
ATOM 2236 C CA . MET A 1 269 ? -6.907 29.328 9.633 1.00 44.78 269 MET A CA 1
ATOM 2237 C C . MET A 1 269 ? -8.135 28.801 10.390 1.00 44.78 269 MET A C 1
ATOM 2239 O O . MET A 1 269 ? -9.152 28.498 9.778 1.00 44.78 269 MET A O 1
ATOM 2243 N N . PHE A 1 270 ? -8.085 28.730 11.723 1.00 52.66 270 PHE A N 1
ATOM 2244 C CA . PHE A 1 270 ? -9.199 28.230 12.545 1.00 52.66 270 PHE A CA 1
ATOM 2245 C C . PHE A 1 270 ? -10.092 29.336 13.128 1.00 52.66 270 PHE A C 1
ATOM 2247 O O . PHE A 1 270 ? -11.098 29.035 13.775 1.00 52.66 270 PHE A O 1
ATOM 2254 N N . SER A 1 271 ? -9.726 30.606 12.931 1.00 47.31 271 SER A N 1
ATOM 2255 C CA . SER A 1 271 ? -10.417 31.775 13.492 1.00 47.31 271 SER A CA 1
ATOM 2256 C C . SER A 1 271 ? -11.405 32.436 12.528 1.00 47.31 271 SER A C 1
ATOM 2258 O O . SER A 1 271 ? -12.201 33.272 12.958 1.00 47.31 271 SER A O 1
ATOM 2260 N N . SER A 1 272 ? -11.412 32.047 11.252 1.00 43.47 272 SER A N 1
ATOM 2261 C CA . SER A 1 272 ? -12.419 32.492 10.289 1.00 43.47 272 SER A CA 1
ATOM 2262 C C . SER A 1 272 ? -13.552 31.457 10.200 1.00 43.47 272 SER A C 1
ATOM 2264 O O . SER A 1 272 ? -13.290 30.277 9.962 1.00 43.47 272 SER A O 1
ATOM 2266 N N . PRO A 1 273 ? -14.824 31.844 10.420 1.00 43.94 273 PRO A N 1
ATOM 2267 C CA . PRO A 1 273 ? -15.939 30.960 10.106 1.00 43.94 273 PRO A CA 1
ATOM 2268 C C . PRO A 1 273 ? -15.900 30.636 8.603 1.00 43.94 273 PRO A C 1
ATOM 2270 O O . PRO A 1 273 ? -15.579 31.526 7.809 1.00 43.94 273 PRO A O 1
ATOM 2273 N N . PRO A 1 274 ? -16.206 29.390 8.194 1.00 46.16 274 PRO A N 1
ATOM 2274 C CA . PRO A 1 274 ? -16.210 29.032 6.782 1.00 46.16 274 PRO A CA 1
ATOM 2275 C C . PRO A 1 274 ? -17.158 29.964 6.009 1.00 46.16 274 PRO A C 1
ATOM 2277 O O . PRO A 1 274 ? -18.193 30.364 6.559 1.00 46.16 274 PRO A O 1
ATOM 2280 N N . PRO A 1 275 ? -16.847 30.320 4.747 1.00 42.88 275 PRO A N 1
ATOM 2281 C CA . PRO A 1 275 ? -17.784 31.057 3.916 1.00 42.88 275 PRO A CA 1
ATOM 2282 C C . PRO A 1 275 ? -19.090 30.265 3.846 1.00 42.88 275 PRO A C 1
ATOM 2284 O O . PRO A 1 275 ? -19.101 29.077 3.523 1.00 42.88 275 PRO A O 1
ATOM 2287 N N . VAL A 1 276 ? -20.199 30.918 4.193 1.00 37.00 276 VAL A N 1
ATOM 2288 C CA . VAL A 1 276 ? -21.532 30.324 4.097 1.00 37.00 276 VAL A CA 1
ATOM 2289 C C . VAL A 1 276 ? -21.800 30.050 2.619 1.00 37.00 276 VAL A C 1
ATOM 2291 O O . VAL A 1 276 ? -22.187 30.948 1.869 1.00 37.00 276 VAL A O 1
ATOM 2294 N N . LEU A 1 277 ? -21.588 28.804 2.186 1.00 37.06 277 LEU A N 1
ATOM 2295 C CA . LEU A 1 277 ? -22.114 28.315 0.919 1.00 37.06 277 LEU A CA 1
ATOM 2296 C C . LEU A 1 277 ? -23.632 28.440 1.007 1.00 37.06 277 LEU A C 1
ATOM 2298 O O . LEU A 1 277 ? -24.306 27.679 1.702 1.00 37.06 277 LEU A O 1
ATOM 2302 N N . SER A 1 278 ? -24.156 29.467 0.342 1.00 30.03 278 SER A N 1
ATOM 2303 C CA . SER A 1 278 ? -25.580 29.750 0.251 1.00 30.03 278 SER A CA 1
ATOM 2304 C C . SER A 1 278 ? -26.225 28.667 -0.609 1.00 30.03 278 SER A C 1
ATOM 2306 O O . SER A 1 278 ? -26.459 28.857 -1.800 1.00 30.03 278 SER A O 1
ATOM 2308 N N . TYR A 1 279 ? -26.488 27.502 -0.018 1.00 34.66 279 TYR A N 1
ATOM 2309 C CA . TYR A 1 279 ? -27.364 26.507 -0.612 1.00 34.66 279 TYR A CA 1
ATOM 2310 C C . TYR A 1 279 ? -28.755 27.124 -0.693 1.00 34.66 279 TYR A C 1
ATOM 2312 O O . TYR A 1 279 ? -29.492 27.189 0.287 1.00 34.66 279 TYR A O 1
ATOM 2320 N N . ARG A 1 280 ? -29.096 27.629 -1.879 1.00 28.58 280 ARG A N 1
ATOM 2321 C CA . ARG A 1 280 ? -30.457 28.010 -2.231 1.00 28.58 280 ARG A CA 1
ATOM 2322 C C . ARG A 1 280 ? -31.278 26.717 -2.238 1.00 28.58 280 ARG A C 1
ATOM 2324 O O . ARG A 1 280 ? -31.033 25.883 -3.111 1.00 28.58 280 ARG A O 1
ATOM 2331 N N . PRO A 1 281 ? -32.227 26.507 -1.309 1.00 32.88 281 PRO A N 1
ATOM 2332 C CA . PRO A 1 281 ? -33.112 25.361 -1.413 1.00 32.88 281 PRO A CA 1
ATOM 2333 C C . PRO A 1 281 ? -33.910 25.518 -2.709 1.00 32.88 281 PRO A C 1
ATOM 2335 O O . PRO A 1 281 ? -34.606 26.518 -2.910 1.00 32.88 281 PRO A O 1
ATOM 2338 N N . GLN A 1 282 ? -33.766 24.556 -3.621 1.00 35.81 282 GLN A N 1
ATOM 2339 C CA . GLN A 1 282 ? -34.678 24.440 -4.747 1.00 35.81 282 GLN A CA 1
ATOM 2340 C C . GLN A 1 282 ? -36.067 24.171 -4.168 1.00 35.81 282 GLN A C 1
ATOM 2342 O O . GLN A 1 282 ? -36.303 23.148 -3.527 1.00 35.81 282 GLN A O 1
ATOM 2347 N N . GLN A 1 283 ? -36.972 25.133 -4.343 1.00 36.72 283 GLN A N 1
ATOM 2348 C CA . GLN A 1 283 ? -38.382 24.924 -4.053 1.00 36.72 283 GLN A CA 1
ATOM 2349 C C . GLN A 1 283 ? -38.900 23.797 -4.958 1.00 36.72 283 GLN A C 1
ATOM 2351 O O . GLN A 1 283 ? -38.603 23.808 -6.156 1.00 36.72 283 GLN A O 1
ATOM 2356 N N . PRO A 1 284 ? -39.684 22.844 -4.430 1.00 37.34 284 PRO A N 1
ATOM 2357 C CA . PRO A 1 284 ? -40.352 21.862 -5.266 1.00 37.34 284 PRO A CA 1
ATOM 2358 C C . PRO A 1 284 ? -41.310 22.592 -6.213 1.00 37.34 284 PRO A C 1
ATOM 2360 O O . PRO A 1 284 ? -42.269 23.232 -5.777 1.00 37.34 284 PRO A O 1
ATOM 2363 N N . GLN A 1 285 ? -41.036 22.515 -7.517 1.00 38.47 285 GLN A N 1
ATOM 2364 C CA . GLN A 1 285 ? -41.973 22.964 -8.538 1.00 38.47 285 GLN A CA 1
ATOM 2365 C C . GLN A 1 285 ? -43.213 22.070 -8.481 1.00 38.47 285 GLN A C 1
ATOM 2367 O O . GLN A 1 285 ? -43.179 20.898 -8.852 1.00 38.47 285 GLN A O 1
ATOM 2372 N N . GLN A 1 286 ? -44.317 22.637 -8.000 1.00 38.22 286 GLN A N 1
ATOM 2373 C CA . GLN A 1 286 ? -45.643 22.064 -8.179 1.00 38.22 286 GLN A CA 1
ATOM 2374 C C . GLN A 1 286 ? -45.976 22.094 -9.675 1.00 38.22 286 GLN A C 1
ATOM 2376 O O . GLN A 1 286 ? -46.005 23.162 -10.287 1.00 38.22 286 GLN A O 1
ATOM 2381 N N . GLN A 1 287 ? -46.202 20.922 -10.269 1.00 43.75 287 GLN A N 1
ATOM 2382 C CA . GLN A 1 287 ? -46.692 20.813 -11.640 1.00 43.75 287 GLN A CA 1
ATOM 2383 C C . GLN A 1 287 ? -48.175 21.206 -11.705 1.00 43.75 287 GLN A C 1
ATOM 2385 O O . GLN A 1 287 ? -48.975 20.647 -10.949 1.00 43.75 287 GLN A O 1
ATOM 2390 N N . PRO A 1 288 ? -48.586 22.097 -12.624 1.00 39.25 288 PRO A N 1
ATOM 2391 C CA . PRO A 1 288 ? -49.990 22.267 -12.953 1.00 39.25 288 PRO A CA 1
ATOM 2392 C C . PRO A 1 288 ? -50.445 21.143 -13.886 1.00 39.25 288 PRO A C 1
ATOM 2394 O O . PRO A 1 288 ? -49.846 20.879 -14.929 1.00 39.25 288 PRO A O 1
ATOM 2397 N N . PHE A 1 289 ? -51.540 20.500 -13.497 1.00 38.88 289 PHE A N 1
ATOM 2398 C CA . PHE A 1 289 ? -52.307 19.581 -14.325 1.00 38.88 289 PHE A CA 1
ATOM 2399 C C . PHE A 1 289 ? -52.880 20.289 -15.564 1.00 38.88 289 PHE A C 1
ATOM 2401 O O . PHE A 1 289 ? -53.570 21.297 -15.437 1.00 38.88 289 PHE A O 1
ATOM 2408 N N . GLY A 1 290 ? -52.702 19.658 -16.728 1.00 40.28 290 GLY A N 1
ATOM 2409 C CA . GLY A 1 290 ? -53.593 19.780 -17.883 1.00 40.28 290 GLY A CA 1
ATOM 2410 C C . GLY A 1 290 ? -53.180 20.794 -18.951 1.00 40.28 290 GLY A C 1
ATOM 2411 O O . GLY A 1 290 ? -53.374 21.988 -18.786 1.00 40.28 290 GLY A O 1
ATOM 2412 N N . GLN A 1 291 ? -52.730 20.300 -20.105 1.00 36.34 291 GLN A N 1
ATOM 2413 C CA . GLN A 1 291 ? -53.475 20.381 -21.371 1.00 36.34 291 GLN A CA 1
ATOM 2414 C C . GLN A 1 291 ? -52.663 19.754 -22.509 1.00 36.34 291 GLN A C 1
ATOM 2416 O O . GLN A 1 291 ? -51.455 19.931 -22.634 1.00 36.34 291 GLN A O 1
ATOM 2421 N N . SER A 1 292 ? -53.366 18.973 -23.321 1.00 44.19 292 SER A N 1
ATOM 2422 C CA . SER A 1 292 ? -52.892 18.304 -24.524 1.00 44.19 292 SER A CA 1
ATOM 2423 C C . SER A 1 292 ? -52.717 19.287 -25.680 1.00 44.19 292 SER A C 1
ATOM 2425 O O . SER A 1 292 ? -53.571 20.133 -25.935 1.00 44.19 292 SER A O 1
ATOM 2427 N N . SER A 1 293 ? -51.642 19.126 -26.447 1.00 35.81 293 SER A N 1
ATOM 2428 C CA . SER A 1 293 ? -51.525 19.650 -27.811 1.00 35.81 293 SER A CA 1
ATOM 2429 C C . SER A 1 293 ? -50.585 18.748 -28.605 1.00 35.81 293 SER A C 1
ATOM 2431 O O . SER A 1 293 ? -49.442 18.521 -28.221 1.00 35.81 293 SER A O 1
ATOM 2433 N N . PHE A 1 294 ? -51.122 18.180 -29.679 1.00 36.44 294 PHE A N 1
ATOM 2434 C CA . PHE A 1 294 ? -50.439 17.307 -30.626 1.00 36.44 294 PHE A CA 1
ATOM 2435 C C . PHE A 1 294 ? -49.555 18.094 -31.613 1.00 36.44 294 PHE A C 1
ATOM 2437 O O . PHE A 1 294 ? -49.900 19.212 -31.992 1.00 36.44 294 PHE A O 1
ATOM 2444 N N . SER A 1 295 ? -48.579 17.362 -32.178 1.00 37.62 295 SER A N 1
ATOM 2445 C CA . SER A 1 295 ? -48.048 17.443 -33.561 1.00 37.62 295 SER A CA 1
ATOM 2446 C C . SER A 1 295 ? -46.739 18.245 -33.820 1.00 37.62 295 SER A C 1
ATOM 2448 O O . SER A 1 295 ? -46.374 19.081 -33.002 1.00 37.62 295 SER A O 1
ATOM 2450 N N . PRO A 1 296 ? -45.987 17.993 -34.926 1.00 44.75 296 PRO A N 1
ATOM 2451 C CA . PRO A 1 296 ? -45.081 16.838 -35.074 1.00 44.75 296 PRO A CA 1
ATOM 2452 C C . PRO A 1 296 ? -43.697 17.163 -35.728 1.00 44.75 296 PRO A C 1
ATOM 2454 O O . PRO A 1 296 ? -43.471 18.262 -36.214 1.00 44.75 296 PRO A O 1
ATOM 2457 N N . TYR A 1 297 ? -42.824 16.141 -35.809 1.00 32.31 297 TYR A N 1
ATOM 2458 C CA . TYR A 1 297 ? -41.643 15.963 -36.693 1.00 32.31 297 TYR A CA 1
ATOM 2459 C C . TYR A 1 297 ? -40.500 17.005 -36.721 1.00 32.31 297 TYR A C 1
ATOM 2461 O O . TYR A 1 297 ? -40.635 18.077 -37.292 1.00 32.31 297 TYR A O 1
ATOM 2469 N N . SER A 1 298 ? -39.286 16.544 -36.384 1.00 34.84 298 SER A N 1
ATOM 2470 C CA . SER A 1 298 ? -38.169 16.481 -37.351 1.00 34.84 298 SER A CA 1
ATOM 2471 C C . SER A 1 298 ? -37.029 15.601 -36.827 1.00 34.84 298 SER A C 1
ATOM 2473 O O . SER A 1 298 ? -36.498 15.828 -35.742 1.00 34.84 298 SER A O 1
ATOM 2475 N N . GLN A 1 299 ? -36.658 14.594 -37.620 1.00 39.94 299 GLN A N 1
ATOM 2476 C CA . GLN A 1 299 ? -35.422 13.830 -37.474 1.00 39.94 299 GLN A CA 1
ATOM 2477 C C . GLN A 1 299 ? -34.231 14.725 -37.828 1.00 39.94 299 GLN A C 1
ATOM 2479 O O . GLN A 1 299 ? -34.263 15.395 -38.859 1.00 39.94 299 GLN A O 1
ATOM 2484 N N . GLN A 1 300 ? -33.162 14.682 -37.035 1.00 35.44 300 GLN A N 1
ATOM 2485 C CA . GLN A 1 300 ? -31.865 15.177 -37.480 1.00 35.44 300 GLN A CA 1
ATOM 2486 C C . GLN A 1 300 ? -30.764 14.210 -37.045 1.00 35.44 300 GLN A C 1
ATOM 2488 O O . GLN A 1 300 ? -30.407 14.088 -35.878 1.00 35.44 300 GLN A O 1
ATOM 2493 N N . THR A 1 301 ? -30.286 13.475 -38.042 1.00 35.22 301 THR A N 1
ATOM 2494 C CA . THR A 1 301 ? -29.054 12.694 -38.072 1.00 35.22 301 THR A CA 1
ATOM 2495 C C . THR A 1 301 ? -27.845 13.586 -37.811 1.00 35.22 301 THR A C 1
ATOM 2497 O O . THR A 1 301 ? -27.616 14.534 -38.562 1.00 35.22 301 THR A O 1
ATOM 2500 N N . SER A 1 302 ? -27.028 13.241 -36.819 1.00 36.97 302 SER A N 1
ATOM 2501 C CA . SER A 1 302 ? -25.667 13.754 -36.668 1.00 36.97 302 SER A CA 1
ATOM 2502 C C . SER A 1 302 ? -24.666 12.624 -36.901 1.00 36.97 302 SER A C 1
ATOM 2504 O O . SER A 1 302 ? -24.576 11.639 -36.172 1.00 36.97 302 SER A O 1
ATOM 2506 N N . THR A 1 303 ? -23.943 12.774 -38.003 1.00 33.78 303 THR A N 1
ATOM 2507 C CA . THR A 1 303 ? -22.818 11.958 -38.451 1.00 33.78 303 THR A CA 1
ATOM 2508 C C . THR A 1 303 ? -21.613 12.145 -37.533 1.00 33.78 303 THR A C 1
ATOM 2510 O O . THR A 1 303 ? -21.159 13.271 -37.330 1.00 33.78 303 THR A O 1
ATOM 2513 N N . ALA A 1 304 ? -21.070 11.036 -37.032 1.00 33.31 304 ALA A N 1
ATOM 2514 C CA . ALA A 1 304 ? -19.788 10.978 -36.343 1.00 33.31 304 ALA A CA 1
ATOM 2515 C C . ALA A 1 304 ? -18.629 11.289 -37.310 1.00 33.31 304 ALA A C 1
ATOM 2517 O O . ALA A 1 304 ? -18.566 10.736 -38.408 1.00 33.31 304 ALA A O 1
ATOM 2518 N N . GLN A 1 305 ? -17.708 12.156 -36.888 1.00 34.06 305 GLN A N 1
ATOM 2519 C CA . GLN A 1 305 ? -16.415 12.385 -37.539 1.00 34.06 305 GLN A CA 1
ATOM 2520 C C . GLN A 1 305 ? -15.316 11.723 -36.691 1.00 34.06 305 GLN A C 1
ATOM 2522 O O . GLN A 1 305 ? -15.300 11.932 -35.475 1.00 34.06 305 GLN A O 1
ATOM 2527 N N . PRO A 1 306 ? -14.402 10.933 -37.279 1.00 36.88 306 PRO A N 1
ATOM 2528 C CA . PRO A 1 306 ? -13.269 10.376 -36.555 1.00 36.88 306 PRO A CA 1
ATOM 2529 C C . PRO A 1 306 ? -12.123 11.394 -36.471 1.00 36.88 306 PRO A C 1
ATOM 2531 O O . PRO A 1 306 ? -11.656 11.913 -37.484 1.00 36.88 306 PRO A O 1
ATOM 2534 N N . TYR A 1 307 ? -11.641 11.646 -35.253 1.00 29.41 307 TYR A N 1
ATOM 2535 C CA . TYR A 1 307 ? -10.400 12.383 -35.015 1.00 29.41 307 TYR A CA 1
ATOM 2536 C C . TYR A 1 307 ? -9.204 11.508 -35.417 1.00 29.41 307 TYR A C 1
ATOM 2538 O O . TYR A 1 307 ? -8.994 10.424 -34.874 1.00 29.41 307 TYR A O 1
ATOM 2546 N N . HIS A 1 308 ? -8.428 11.987 -36.386 1.00 29.69 308 HIS A N 1
ATOM 2547 C CA . HIS A 1 308 ? -7.187 11.382 -36.859 1.00 29.69 308 HIS A CA 1
ATOM 2548 C C . HIS A 1 308 ? -6.023 12.173 -36.251 1.00 29.69 308 HIS A C 1
ATOM 2550 O O . HIS A 1 308 ? -5.847 13.342 -36.586 1.00 29.69 308 HIS A O 1
ATOM 2556 N N . ASN A 1 309 ? -5.254 11.571 -35.339 1.00 33.69 309 ASN A N 1
ATOM 2557 C CA . ASN A 1 309 ? -4.076 12.205 -34.741 1.00 33.69 309 ASN A CA 1
ATOM 2558 C C . ASN A 1 309 ? -2.809 11.590 -35.354 1.00 33.69 309 ASN A C 1
ATOM 2560 O O . ASN A 1 309 ? 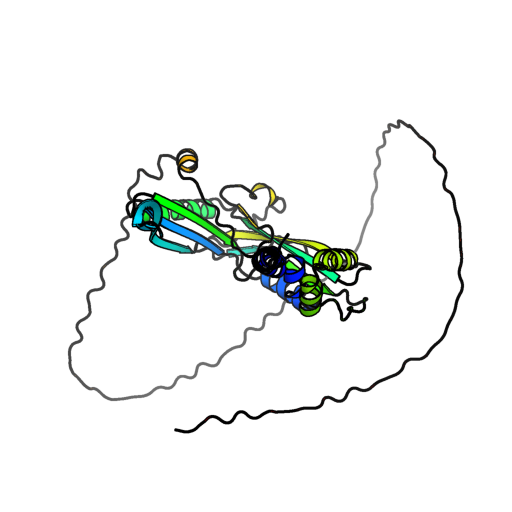-2.435 10.465 -35.030 1.00 33.69 309 ASN A O 1
ATOM 2564 N N . ASN A 1 310 ? -2.178 12.329 -36.268 1.00 28.64 310 ASN A N 1
ATOM 2565 C CA . ASN A 1 310 ? -0.868 12.011 -36.832 1.00 28.64 310 ASN A CA 1
ATOM 2566 C C . ASN A 1 310 ? 0.217 12.679 -35.979 1.00 28.64 310 ASN A C 1
ATOM 2568 O O . ASN A 1 310 ? 0.331 13.903 -35.984 1.00 28.64 310 ASN A O 1
ATOM 2572 N N . TYR A 1 311 ? 1.046 11.884 -35.303 1.00 34.50 311 TYR A N 1
ATOM 2573 C CA . TYR A 1 311 ? 2.315 12.356 -34.751 1.00 34.50 311 TYR A CA 1
ATOM 2574 C C . TYR A 1 311 ? 3.430 12.082 -35.763 1.00 34.50 311 TYR A C 1
ATOM 2576 O O . TYR A 1 311 ? 3.758 10.931 -36.053 1.00 34.50 311 TYR A O 1
ATOM 2584 N N . TYR A 1 312 ? 4.010 13.152 -36.303 1.00 28.16 312 TYR A N 1
ATOM 2585 C CA . TYR A 1 312 ? 5.252 13.092 -37.064 1.00 28.16 312 TYR A CA 1
ATOM 2586 C C . TYR A 1 312 ? 6.435 12.982 -36.096 1.00 28.16 312 TYR A C 1
ATOM 2588 O O . TYR A 1 312 ? 6.674 13.881 -35.294 1.00 28.16 312 TYR A O 1
ATOM 2596 N N . TYR A 1 313 ? 7.202 11.896 -36.204 1.00 28.95 313 TYR A N 1
ATOM 2597 C CA . TYR A 1 313 ? 8.554 11.809 -35.658 1.00 28.95 313 TYR A CA 1
ATOM 2598 C C . TYR A 1 313 ? 9.519 12.522 -36.610 1.00 28.95 313 TYR A C 1
ATOM 2600 O O . TYR A 1 313 ? 9.806 12.017 -37.696 1.00 28.95 313 TYR A O 1
ATOM 2608 N N . THR A 1 314 ? 10.062 13.671 -36.210 1.00 29.94 314 THR A N 1
ATOM 2609 C CA . THR A 1 314 ? 11.255 14.234 -36.856 1.00 29.94 314 THR A CA 1
ATOM 2610 C C . THR A 1 314 ? 12.501 13.703 -36.165 1.00 29.94 314 THR A C 1
ATOM 2612 O O . THR A 1 314 ? 12.873 14.127 -35.075 1.00 29.94 314 THR A O 1
ATOM 2615 N N . ASN A 1 315 ? 13.123 12.742 -36.839 1.00 30.38 315 ASN A N 1
ATOM 2616 C CA . ASN A 1 315 ? 14.459 12.229 -36.587 1.00 30.38 315 ASN A CA 1
ATOM 2617 C C . ASN A 1 315 ? 15.473 13.255 -37.118 1.00 30.38 315 ASN A C 1
ATOM 2619 O O . ASN A 1 315 ? 15.416 13.588 -38.301 1.00 30.38 315 ASN A O 1
ATOM 2623 N N . ASN A 1 316 ? 16.380 13.763 -36.280 1.00 29.02 316 ASN A N 1
ATOM 2624 C CA . ASN A 1 316 ? 17.473 14.610 -36.754 1.00 29.02 316 ASN A CA 1
ATOM 2625 C C . ASN A 1 316 ? 18.807 14.114 -36.189 1.00 29.02 316 ASN A C 1
ATOM 2627 O O . ASN A 1 316 ? 19.214 14.450 -35.081 1.00 29.02 316 ASN A O 1
ATOM 2631 N N . ASN A 1 317 ? 19.462 13.282 -36.993 1.00 34.00 317 ASN A N 1
ATOM 2632 C CA . ASN A 1 317 ? 20.885 12.993 -36.925 1.00 34.00 317 ASN A CA 1
ATOM 2633 C C . ASN A 1 317 ? 21.590 13.992 -37.849 1.00 34.00 317 ASN A C 1
ATOM 2635 O O . ASN A 1 317 ? 21.223 14.052 -39.021 1.00 34.00 317 ASN A O 1
ATOM 2639 N N . ASN A 1 318 ? 22.606 14.714 -37.363 1.00 31.88 318 ASN A N 1
ATOM 2640 C CA . ASN A 1 318 ? 23.898 14.832 -38.052 1.00 31.88 318 ASN A CA 1
ATOM 2641 C C . ASN A 1 318 ? 24.954 15.606 -37.240 1.00 31.88 318 ASN A C 1
ATOM 2643 O O . ASN A 1 318 ? 24.700 16.648 -36.644 1.00 31.88 318 ASN A O 1
ATOM 2647 N N . ASN A 1 319 ? 26.156 15.029 -37.280 1.00 34.75 319 ASN A N 1
ATOM 2648 C CA . ASN A 1 319 ? 27.437 15.434 -36.702 1.00 34.75 319 ASN A CA 1
ATOM 2649 C C . ASN A 1 319 ? 27.945 16.812 -37.156 1.00 34.75 319 ASN A C 1
ATOM 2651 O O . ASN A 1 319 ? 27.790 17.133 -38.331 1.00 34.75 319 ASN A O 1
ATOM 2655 N N . THR A 1 320 ? 28.734 17.503 -36.313 1.00 31.98 320 THR A N 1
ATOM 2656 C CA . THR A 1 320 ? 30.134 17.916 -36.621 1.00 31.98 320 THR A CA 1
ATOM 2657 C C . THR A 1 320 ? 30.844 18.608 -35.433 1.00 31.98 320 THR A C 1
ATOM 2659 O O . THR A 1 320 ? 30.394 19.626 -34.923 1.00 31.98 320 THR A O 1
ATOM 2662 N N . THR A 1 321 ? 31.989 18.056 -35.013 1.00 33.91 321 THR A N 1
ATOM 2663 C CA . THR A 1 321 ? 33.142 18.713 -34.334 1.00 33.91 321 THR A CA 1
ATOM 2664 C C . THR A 1 321 ? 34.017 19.462 -35.380 1.00 33.91 321 THR A C 1
ATOM 2666 O O . THR A 1 321 ? 33.691 19.297 -36.559 1.00 33.91 321 THR A O 1
ATOM 2669 N N . PRO A 1 322 ? 35.121 20.220 -35.079 1.00 47.47 322 PRO A N 1
ATOM 2670 C CA . PRO A 1 322 ? 35.966 20.290 -33.855 1.00 47.47 322 PRO A CA 1
ATOM 2671 C C . PRO A 1 322 ? 36.544 21.688 -33.438 1.00 47.47 322 PRO A C 1
ATOM 2673 O O . PRO A 1 322 ? 36.555 22.625 -34.227 1.00 47.47 322 PRO A O 1
ATOM 2676 N N . ASN A 1 323 ? 37.108 21.790 -32.215 1.00 30.08 323 ASN A N 1
ATOM 2677 C CA . ASN A 1 323 ? 38.394 22.453 -31.823 1.00 30.08 323 ASN A CA 1
ATOM 2678 C C . ASN A 1 323 ? 38.453 22.634 -30.285 1.00 30.08 323 ASN A C 1
ATOM 2680 O O . ASN A 1 323 ? 37.549 23.221 -29.707 1.00 30.08 323 ASN A O 1
ATOM 2684 N N . GLN A 1 324 ? 39.332 21.951 -29.537 1.00 32.91 324 GLN A N 1
ATOM 2685 C CA . GLN A 1 324 ? 40.744 22.257 -29.202 1.00 32.91 324 GLN A CA 1
ATOM 2686 C C . GLN A 1 324 ? 41.006 23.588 -28.461 1.00 32.91 324 GLN A C 1
ATOM 2688 O O . GLN A 1 324 ? 41.003 24.647 -29.078 1.00 32.91 324 GLN A O 1
ATOM 2693 N N . ASN A 1 325 ? 41.287 23.492 -27.146 1.00 32.12 325 ASN A N 1
ATOM 2694 C CA . ASN A 1 325 ? 42.435 24.068 -26.400 1.00 32.12 325 ASN A CA 1
ATOM 2695 C C . ASN A 1 325 ? 42.271 23.726 -24.893 1.00 32.12 325 ASN A C 1
ATOM 2697 O O . ASN A 1 325 ? 41.275 24.104 -24.290 1.00 32.12 325 ASN A O 1
ATOM 2701 N N . LEU A 1 326 ? 43.021 22.781 -24.307 1.00 34.25 326 LEU A N 1
ATOM 2702 C CA . LEU A 1 326 ? 44.352 22.900 -23.670 1.00 34.25 326 LEU A CA 1
ATOM 2703 C C . LEU A 1 326 ? 44.425 23.906 -22.502 1.00 34.25 326 LEU A C 1
ATOM 2705 O O . LEU A 1 326 ? 44.531 25.098 -22.746 1.00 34.25 326 LEU A O 1
ATOM 2709 N N . PHE A 1 327 ? 44.474 23.405 -21.256 1.00 33.12 327 PHE A N 1
ATOM 2710 C CA . PHE A 1 327 ? 45.475 23.786 -20.242 1.00 33.12 327 PHE A CA 1
ATOM 2711 C C . PHE A 1 327 ? 45.583 22.718 -19.131 1.00 33.12 327 PHE A C 1
ATOM 2713 O O . PHE A 1 327 ? 44.589 22.198 -18.631 1.00 33.12 327 PHE A O 1
ATOM 2720 N N . LEU A 1 328 ? 46.834 22.379 -18.807 1.00 33.69 328 LEU A N 1
ATOM 2721 C CA . LEU A 1 328 ? 47.314 21.425 -17.800 1.00 33.69 328 LEU A CA 1
ATOM 2722 C C . LEU A 1 328 ? 47.338 22.023 -16.382 1.00 33.69 328 LEU A C 1
ATOM 2724 O O . LEU A 1 328 ? 47.569 23.220 -16.241 1.00 33.69 328 LEU A O 1
ATOM 2728 N N . THR A 1 329 ? 47.239 21.168 -15.353 1.00 32.12 329 THR A N 1
ATOM 2729 C CA . THR A 1 329 ? 48.190 21.000 -14.211 1.00 32.12 329 THR A CA 1
ATOM 2730 C C . THR A 1 329 ? 47.569 20.032 -13.182 1.00 32.12 329 THR A C 1
ATOM 2732 O O . THR A 1 329 ? 46.496 20.273 -12.651 1.00 32.12 329 THR A O 1
ATOM 2735 N N . SER A 1 330 ? 48.013 18.772 -13.119 1.00 35.84 330 SER A N 1
ATOM 2736 C CA . SER A 1 330 ? 49.001 18.209 -12.174 1.00 35.84 330 SER A CA 1
ATOM 2737 C C . SER A 1 330 ? 48.637 18.309 -10.682 1.00 35.84 330 SER A C 1
ATOM 2739 O O . SER A 1 330 ? 48.801 19.362 -10.077 1.00 35.84 330 SER A O 1
ATOM 2741 N N . ASN A 1 331 ? 48.318 17.172 -10.051 1.00 31.81 331 ASN A N 1
ATOM 2742 C CA . ASN A 1 331 ? 49.206 16.618 -9.022 1.00 31.81 331 ASN A CA 1
ATOM 2743 C C . ASN A 1 331 ? 48.879 15.159 -8.673 1.00 31.81 331 ASN A C 1
ATOM 2745 O O . ASN A 1 331 ? 47.745 14.780 -8.400 1.00 31.81 331 ASN A O 1
ATOM 2749 N N . GLN A 1 332 ? 49.939 14.353 -8.712 1.00 33.53 332 GLN A N 1
ATOM 2750 C CA . GLN A 1 332 ? 50.007 12.964 -8.284 1.00 33.53 332 GLN A CA 1
ATOM 2751 C C . GLN A 1 332 ? 50.101 12.885 -6.757 1.00 33.53 332 GLN A C 1
ATOM 2753 O O . GLN A 1 332 ? 50.762 13.715 -6.139 1.00 33.53 332 GLN A O 1
ATOM 2758 N N . SER A 1 333 ? 49.582 11.808 -6.171 1.00 35.66 333 SER A N 1
ATOM 2759 C CA . SER A 1 333 ? 50.234 11.116 -5.053 1.00 35.66 333 SER A CA 1
ATOM 2760 C C . SER A 1 333 ? 49.791 9.656 -5.033 1.00 35.66 333 SER A C 1
ATOM 2762 O O . SER A 1 333 ? 48.609 9.338 -4.961 1.00 35.66 333 SER A O 1
ATOM 2764 N N . ARG A 1 334 ? 50.791 8.785 -5.176 1.00 32.38 334 ARG A N 1
ATOM 2765 C CA . ARG A 1 334 ? 50.733 7.324 -5.165 1.00 32.38 334 ARG A CA 1
ATOM 2766 C C . ARG A 1 334 ? 50.531 6.798 -3.743 1.00 32.38 334 ARG A C 1
ATOM 2768 O O . ARG A 1 334 ? 51.261 7.230 -2.858 1.00 32.38 334 ARG A O 1
ATOM 2775 N N . THR A 1 335 ? 49.778 5.708 -3.613 1.00 36.59 335 THR A N 1
ATOM 2776 C CA . THR A 1 335 ? 50.235 4.556 -2.817 1.00 36.59 335 THR A CA 1
ATOM 2777 C C . THR A 1 335 ? 49.650 3.265 -3.382 1.00 36.59 335 THR A C 1
ATOM 2779 O O . THR A 1 335 ? 48.448 3.030 -3.364 1.00 36.59 335 THR A O 1
ATOM 2782 N N . SER A 1 336 ? 50.540 2.451 -3.939 1.00 32.31 336 SER A N 1
ATOM 2783 C CA . SER A 1 336 ? 50.318 1.106 -4.460 1.00 32.31 336 SER A CA 1
ATOM 2784 C C . SER A 1 336 ? 50.440 0.071 -3.343 1.00 32.31 336 SER A C 1
ATOM 2786 O O . SER A 1 336 ? 51.423 0.104 -2.603 1.00 32.31 336 SER A O 1
ATOM 2788 N N . LEU A 1 337 ? 49.534 -0.906 -3.296 1.00 35.34 337 LEU A N 1
ATOM 2789 C CA . LEU A 1 337 ? 49.772 -2.190 -2.635 1.00 35.34 337 LEU A CA 1
ATOM 2790 C C . LEU A 1 337 ? 49.311 -3.317 -3.565 1.00 35.34 337 LEU A C 1
ATOM 2792 O O . LEU A 1 337 ? 48.137 -3.437 -3.904 1.00 35.34 337 LEU A O 1
ATOM 2796 N N . ASN A 1 338 ? 50.309 -4.076 -4.014 1.00 33.25 338 ASN A N 1
ATOM 2797 C CA . ASN A 1 338 ? 50.228 -5.262 -4.857 1.00 33.25 338 ASN A CA 1
ATOM 2798 C C . ASN A 1 338 ? 49.549 -6.421 -4.121 1.00 33.25 338 ASN A C 1
ATOM 2800 O O . ASN A 1 338 ? 49.967 -6.740 -3.011 1.00 33.25 338 ASN A O 1
ATOM 2804 N N . LEU A 1 339 ? 48.653 -7.148 -4.794 1.00 36.75 339 LEU A N 1
ATOM 2805 C CA . LEU A 1 339 ? 48.468 -8.582 -4.558 1.00 36.75 339 LEU A CA 1
ATOM 2806 C C . LEU A 1 339 ? 48.206 -9.322 -5.887 1.00 36.75 339 LEU A C 1
ATOM 2808 O O . LEU A 1 339 ? 47.598 -8.745 -6.790 1.00 36.75 339 LEU A O 1
ATOM 2812 N N . PRO A 1 340 ? 48.707 -10.563 -6.036 1.00 45.53 340 PRO A N 1
ATOM 2813 C CA . PRO A 1 340 ? 48.882 -11.209 -7.332 1.00 45.53 340 PRO A CA 1
ATOM 2814 C C . PRO A 1 340 ? 47.639 -11.946 -7.844 1.00 45.53 340 PRO A C 1
ATOM 2816 O O . PRO A 1 340 ? 46.919 -12.618 -7.107 1.00 45.53 340 PRO A O 1
ATOM 2819 N N . SER A 1 341 ? 47.469 -11.857 -9.160 1.00 33.34 341 SER A N 1
ATOM 2820 C CA . SER A 1 341 ? 46.553 -12.610 -10.008 1.00 33.34 341 SER A CA 1
ATOM 2821 C C . SER A 1 341 ? 47.013 -14.062 -10.187 1.00 33.34 341 SER A C 1
ATOM 2823 O O . SER A 1 341 ? 48.107 -14.296 -10.705 1.00 33.34 341 SER A O 1
ATOM 2825 N N . HIS A 1 342 ? 46.159 -15.028 -9.848 1.00 35.91 342 HIS A N 1
ATOM 2826 C CA . HIS A 1 342 ? 46.274 -16.402 -10.336 1.00 35.91 342 HIS A CA 1
ATOM 2827 C C . HIS A 1 342 ? 45.346 -16.586 -11.540 1.00 35.91 342 HIS A C 1
ATOM 2829 O O . HIS A 1 342 ? 44.126 -16.495 -11.427 1.00 35.91 342 HIS A O 1
ATOM 2835 N N . VAL A 1 343 ? 45.971 -16.817 -12.692 1.00 36.12 343 VAL A N 1
ATOM 2836 C CA . VAL A 1 343 ? 45.360 -17.233 -13.954 1.00 36.12 343 VAL A CA 1
ATOM 2837 C C . VAL A 1 343 ? 45.230 -18.755 -13.929 1.00 36.12 343 VAL A C 1
ATOM 2839 O O . VAL A 1 343 ? 46.204 -19.450 -13.641 1.00 36.12 343 VAL A O 1
ATOM 2842 N N . ALA A 1 344 ? 44.043 -19.268 -14.240 1.00 36.94 344 ALA A N 1
ATOM 2843 C CA . ALA A 1 344 ? 43.841 -20.648 -14.658 1.00 36.94 344 ALA A CA 1
ATOM 2844 C C . ALA A 1 344 ? 42.840 -20.643 -15.818 1.00 36.94 344 ALA A C 1
ATOM 2846 O O . ALA A 1 344 ? 41.627 -20.606 -15.616 1.00 36.94 344 ALA A O 1
ATOM 2847 N N . ASP A 1 345 ? 43.391 -20.633 -17.030 1.00 31.33 345 ASP A N 1
ATOM 2848 C CA . ASP A 1 345 ? 42.698 -20.983 -18.264 1.00 31.33 345 ASP A CA 1
ATOM 2849 C C . ASP A 1 345 ? 42.307 -22.462 -18.213 1.00 31.33 345 ASP A C 1
ATOM 2851 O O . ASP A 1 345 ? 43.160 -23.338 -18.053 1.00 31.33 345 ASP A O 1
ATOM 2855 N N . VAL A 1 346 ? 41.019 -22.752 -18.389 1.00 36.00 346 VAL A N 1
ATOM 2856 C CA . VAL A 1 346 ? 40.539 -24.096 -18.719 1.00 36.00 346 VAL A CA 1
ATOM 2857 C C . VAL A 1 346 ? 39.571 -23.973 -19.889 1.00 36.00 346 VAL A C 1
ATOM 2859 O O . VAL A 1 346 ? 38.386 -23.686 -19.733 1.00 36.00 346 VAL A O 1
ATOM 2862 N N . SER A 1 347 ? 40.112 -24.199 -21.081 1.00 31.84 347 SER A N 1
ATOM 2863 C CA . SER A 1 347 ? 39.370 -24.368 -22.325 1.00 31.84 347 SER A CA 1
ATOM 2864 C C . SER A 1 347 ? 38.730 -25.757 -22.353 1.00 31.84 347 SER A C 1
ATOM 2866 O O . SER A 1 347 ? 39.440 -26.756 -22.454 1.00 31.84 347 SER A O 1
ATOM 2868 N N . PHE A 1 348 ? 37.397 -25.838 -22.312 1.00 35.19 348 PHE A N 1
ATOM 2869 C CA . PHE A 1 348 ? 36.663 -27.055 -22.671 1.00 35.19 348 PHE A CA 1
ATOM 2870 C C . PHE A 1 348 ? 35.947 -26.863 -24.006 1.00 35.19 348 PHE A C 1
ATOM 2872 O O . PHE A 1 348 ? 35.036 -26.053 -24.156 1.00 35.19 348 PHE A O 1
ATOM 2879 N N . HIS A 1 349 ? 36.408 -27.639 -24.980 1.00 35.50 349 HIS A N 1
ATOM 2880 C CA . HIS A 1 349 ? 35.859 -27.786 -26.315 1.00 35.50 349 HIS A CA 1
ATOM 2881 C C . HIS A 1 349 ? 34.930 -29.004 -26.289 1.00 35.50 349 HIS A C 1
ATOM 2883 O O . HIS A 1 349 ? 35.421 -30.121 -26.140 1.00 35.50 349 HIS A O 1
ATOM 2889 N N . HIS A 1 350 ? 33.615 -28.821 -26.407 1.00 37.28 350 HIS A N 1
ATOM 2890 C CA . HIS A 1 350 ? 32.670 -29.909 -26.685 1.00 37.28 350 HIS A CA 1
ATOM 2891 C C . HIS A 1 350 ? 31.613 -29.404 -27.664 1.00 37.28 350 HIS A C 1
ATOM 2893 O O . HIS A 1 350 ? 30.751 -28.601 -27.313 1.00 37.28 350 HIS A O 1
ATOM 2899 N N . GLY A 1 351 ? 31.729 -29.867 -28.907 1.00 33.69 351 GLY A N 1
ATOM 2900 C CA . GLY A 1 351 ? 30.654 -29.805 -29.881 1.00 33.69 351 GLY A CA 1
ATOM 2901 C C . GLY A 1 351 ? 29.663 -30.932 -29.632 1.00 33.69 351 GLY A C 1
ATOM 2902 O O . GLY A 1 351 ? 30.077 -32.033 -29.285 1.00 33.69 351 GLY A O 1
ATOM 2903 N N . TYR A 1 352 ? 28.383 -30.642 -29.841 1.00 36.97 352 TYR A N 1
ATOM 2904 C CA . TYR A 1 352 ? 27.376 -31.616 -30.239 1.00 36.97 352 TYR A CA 1
ATOM 2905 C C . TYR A 1 352 ? 26.328 -30.903 -31.090 1.00 36.97 352 TYR A C 1
ATOM 2907 O O . TYR A 1 352 ? 25.657 -29.978 -30.634 1.00 36.97 352 TYR A O 1
ATOM 2915 N N . ASP A 1 353 ? 26.222 -31.364 -32.331 1.00 38.69 353 ASP A N 1
ATOM 2916 C CA . ASP A 1 353 ? 25.059 -31.216 -33.192 1.00 38.69 353 ASP A CA 1
ATOM 2917 C C . ASP A 1 353 ? 23.836 -31.879 -32.545 1.00 38.69 353 ASP A C 1
ATOM 2919 O O . ASP A 1 353 ? 23.966 -32.930 -31.914 1.00 38.69 353 ASP A O 1
ATOM 2923 N N . THR A 1 354 ? 22.640 -31.310 -32.723 1.00 40.75 354 THR A N 1
ATOM 2924 C CA . THR A 1 354 ? 21.395 -32.067 -32.971 1.00 40.75 354 THR A CA 1
ATOM 2925 C C . THR A 1 354 ? 20.220 -31.149 -33.330 1.00 40.75 354 THR A C 1
ATOM 2927 O O . THR A 1 354 ? 20.150 -29.983 -32.956 1.00 40.75 354 THR A O 1
ATOM 2930 N N . GLU A 1 355 ? 19.340 -31.733 -34.134 1.00 40.06 355 GLU A N 1
ATOM 2931 C CA . GLU A 1 355 ? 18.347 -31.193 -35.065 1.00 40.06 355 GLU A CA 1
ATOM 2932 C C . GLU A 1 355 ? 17.138 -30.429 -34.475 1.00 40.06 355 GLU A C 1
ATOM 2934 O O . GLU A 1 355 ? 16.791 -30.600 -33.305 1.00 40.06 355 GLU A O 1
ATOM 2939 N N . PRO A 1 356 ? 16.401 -29.658 -35.306 1.00 45.19 356 PRO A N 1
ATOM 2940 C CA . PRO A 1 356 ? 15.121 -29.067 -34.927 1.00 45.19 356 PRO A CA 1
ATOM 2941 C C . PRO A 1 356 ? 13.936 -30.008 -35.217 1.00 45.19 356 PRO A C 1
ATOM 2943 O O . PRO A 1 356 ? 13.611 -30.292 -36.369 1.00 45.19 356 PRO A O 1
ATOM 2946 N N . LEU A 1 357 ? 13.211 -30.424 -34.174 1.00 40.97 357 LEU A N 1
ATOM 2947 C CA . LEU A 1 357 ? 11.885 -31.035 -34.316 1.00 40.97 357 LEU A CA 1
ATOM 2948 C C . LEU A 1 357 ? 10.801 -29.949 -34.395 1.00 40.97 357 LEU A C 1
ATOM 2950 O O . LEU A 1 357 ? 10.453 -29.316 -33.398 1.00 40.97 357 LEU A O 1
ATOM 2954 N N . MET A 1 358 ? 10.237 -29.772 -35.592 1.00 37.44 358 MET A N 1
ATOM 2955 C CA . MET A 1 358 ? 8.937 -29.133 -35.797 1.00 37.44 358 MET A CA 1
ATOM 2956 C C . MET A 1 358 ? 7.833 -29.986 -35.156 1.00 37.44 358 MET A C 1
ATOM 2958 O O . MET A 1 358 ? 7.652 -31.145 -35.524 1.00 37.44 358 MET A O 1
ATOM 2962 N N . GLN A 1 359 ? 7.035 -29.397 -34.264 1.00 39.59 359 GLN A N 1
ATOM 2963 C CA . GLN A 1 359 ? 5.705 -29.910 -33.933 1.00 39.59 359 GLN A CA 1
ATOM 2964 C C . GLN A 1 359 ? 4.656 -28.823 -34.156 1.00 39.59 359 GLN A C 1
ATOM 2966 O O . GLN A 1 359 ? 4.589 -27.815 -33.457 1.00 39.59 359 GLN A O 1
ATOM 2971 N N . THR A 1 360 ? 3.839 -29.065 -35.173 1.00 35.91 360 THR A N 1
ATOM 2972 C CA . THR A 1 360 ? 2.605 -28.372 -35.527 1.00 35.91 360 THR A CA 1
ATOM 2973 C C . THR A 1 360 ? 1.552 -28.610 -34.443 1.00 35.91 360 THR A C 1
ATOM 2975 O O . THR A 1 360 ? 1.152 -29.747 -34.201 1.00 35.91 360 THR A O 1
ATOM 2978 N N . TYR A 1 361 ? 1.075 -27.539 -33.806 1.00 38.19 361 TYR A N 1
ATOM 2979 C CA . TYR A 1 361 ? -0.063 -27.583 -32.885 1.00 38.19 361 TYR A CA 1
ATOM 2980 C C . TYR A 1 361 ? -1.345 -27.192 -33.632 1.00 38.19 361 TYR A C 1
ATOM 2982 O O . TYR A 1 361 ? -1.442 -26.102 -34.192 1.00 38.19 361 TYR A O 1
ATOM 2990 N N . THR A 1 362 ? -2.330 -28.089 -33.637 1.00 41.06 362 THR A N 1
ATOM 2991 C CA . THR A 1 362 ? -3.711 -27.833 -34.075 1.00 41.06 362 THR A CA 1
ATOM 2992 C C . THR A 1 362 ? -4.564 -27.459 -32.856 1.00 41.06 362 THR A C 1
ATOM 2994 O O . THR A 1 362 ? -4.477 -28.138 -31.831 1.00 41.06 362 THR A O 1
ATOM 2997 N N . PRO A 1 363 ? -5.399 -26.404 -32.912 1.00 46.59 363 PRO A N 1
ATOM 2998 C CA . PRO A 1 363 ? -6.282 -26.062 -31.804 1.00 46.59 363 PRO A CA 1
ATOM 2999 C C . PRO A 1 363 ? -7.610 -26.829 -31.893 1.00 46.59 363 PRO A C 1
ATOM 3001 O O . PRO A 1 363 ? -8.356 -26.707 -32.865 1.00 46.59 363 PRO A O 1
ATOM 3004 N N . HIS A 1 364 ? -7.933 -27.585 -30.841 1.00 35.81 364 HIS A N 1
ATOM 3005 C CA . HIS A 1 364 ? -9.268 -28.142 -30.634 1.00 35.81 364 HIS A CA 1
ATOM 3006 C C . HIS A 1 364 ? -10.182 -27.080 -30.006 1.00 35.81 364 HIS A C 1
ATOM 3008 O O . HIS A 1 364 ? -10.017 -26.680 -28.856 1.00 35.81 364 HIS A O 1
ATOM 3014 N N . SER A 1 365 ? -11.155 -26.638 -30.798 1.00 35.66 365 SER A N 1
ATOM 3015 C CA . SER A 1 365 ? -12.320 -25.859 -30.387 1.00 35.66 365 SER A CA 1
ATOM 3016 C C . SER A 1 365 ? -13.310 -26.761 -29.642 1.00 35.66 365 SER A C 1
ATOM 3018 O O . SER A 1 365 ? -13.727 -27.794 -30.166 1.00 35.66 365 SER A O 1
ATOM 3020 N N . SER A 1 366 ? -13.715 -26.366 -28.434 1.00 41.62 366 SER A N 1
ATOM 3021 C CA . SER A 1 366 ? -14.898 -26.916 -27.767 1.00 41.62 366 SER A CA 1
ATOM 3022 C C . SER A 1 366 ? -15.750 -25.774 -27.223 1.00 41.62 366 SER A C 1
ATOM 3024 O O . SER A 1 366 ? -15.532 -25.277 -26.118 1.00 41.62 366 SER A O 1
ATOM 3026 N N . ALA A 1 367 ? -16.720 -25.359 -28.035 1.00 37.03 367 ALA A N 1
ATOM 3027 C CA . ALA A 1 367 ? -17.823 -24.504 -27.635 1.00 37.03 367 ALA A CA 1
ATOM 3028 C C . ALA A 1 367 ? -18.750 -25.270 -26.675 1.00 37.03 367 ALA A C 1
ATOM 3030 O O . ALA A 1 367 ? -19.227 -26.358 -26.997 1.00 37.03 367 ALA A O 1
ATOM 3031 N N . ARG A 1 368 ? -19.033 -24.697 -25.500 1.00 39.03 368 ARG A N 1
ATOM 3032 C CA . ARG A 1 368 ? -20.173 -25.092 -24.664 1.00 39.03 368 ARG A CA 1
ATOM 3033 C C . ARG A 1 368 ? -21.229 -24.000 -24.759 1.00 39.03 368 ARG A C 1
ATOM 3035 O O . ARG A 1 368 ? -21.002 -22.879 -24.317 1.00 39.03 368 ARG A O 1
ATOM 3042 N N . GLY A 1 369 ? -22.355 -24.353 -25.373 1.00 35.56 369 GLY A N 1
ATOM 3043 C CA . GLY A 1 369 ? -23.554 -23.529 -25.432 1.00 35.56 369 GLY A CA 1
ATOM 3044 C C . GLY A 1 369 ? -24.201 -23.397 -24.056 1.00 35.56 369 GLY A C 1
ATOM 3045 O O . GLY A 1 369 ? -24.302 -24.368 -23.307 1.00 35.56 369 GLY A O 1
ATOM 3046 N N . TYR A 1 370 ? -24.624 -22.177 -23.746 1.00 48.25 370 TYR A N 1
ATOM 3047 C CA . TYR A 1 370 ? -25.427 -21.835 -22.582 1.00 48.25 370 TYR A CA 1
ATOM 3048 C C . TYR A 1 370 ? -26.895 -21.781 -23.023 1.00 48.25 370 TYR A C 1
ATOM 3050 O O . TYR A 1 370 ? -27.226 -21.077 -23.976 1.00 48.25 370 TYR A O 1
ATOM 3058 N N . VAL A 1 371 ? -27.759 -22.546 -22.356 1.00 52.50 371 VAL A N 1
ATOM 3059 C CA . VAL A 1 371 ? -29.216 -22.522 -22.545 1.00 52.50 371 VAL A CA 1
ATOM 3060 C C . VAL A 1 371 ? -29.817 -21.828 -21.321 1.00 52.50 371 VAL A C 1
ATOM 3062 O O . VAL A 1 371 ? -29.593 -22.312 -20.211 1.00 52.50 371 VAL A O 1
ATOM 3065 N N . PRO A 1 372 ? -30.546 -20.709 -21.472 1.00 54.53 372 PRO A N 1
ATOM 3066 C CA . PRO A 1 372 ? -31.245 -20.089 -20.355 1.00 54.53 372 PRO A CA 1
ATOM 3067 C C . PRO A 1 372 ? -32.530 -20.866 -20.012 1.00 54.53 372 PRO A C 1
ATOM 3069 O O . PRO A 1 372 ? -33.191 -21.387 -20.917 1.00 54.53 372 PRO A O 1
ATOM 3072 N N . PRO A 1 373 ? -32.910 -20.944 -18.727 1.00 54.81 373 PRO A N 1
ATOM 3073 C CA . PRO A 1 373 ? -34.159 -21.566 -18.319 1.00 54.81 373 PRO A CA 1
ATOM 3074 C C . PRO A 1 373 ? -35.345 -20.654 -18.653 1.00 54.81 373 PRO A C 1
ATOM 3076 O O . PRO A 1 373 ? -35.281 -19.436 -18.486 1.00 54.81 373 PRO A O 1
ATOM 3079 N N . GLN A 1 374 ? -36.424 -21.268 -19.134 1.00 52.84 374 GLN A N 1
ATOM 3080 C CA . GLN A 1 374 ? -37.737 -20.643 -19.207 1.00 52.84 374 GLN A CA 1
ATOM 3081 C C . GLN A 1 374 ? -38.550 -20.943 -17.946 1.00 52.84 374 GLN A C 1
ATOM 3083 O O . GLN A 1 374 ? -38.437 -22.042 -17.396 1.00 52.84 374 GLN A O 1
ATOM 3088 N N . LEU A 1 375 ? -39.424 -19.972 -17.650 1.00 51.59 375 LEU A N 1
ATOM 3089 C CA . LEU A 1 375 ? -40.450 -19.857 -16.604 1.00 51.59 375 LEU A CA 1
ATOM 3090 C C . LEU A 1 375 ? -39.981 -19.302 -15.259 1.00 51.59 375 LEU A C 1
ATOM 3092 O O . LEU A 1 375 ? -39.315 -20.024 -14.488 1.00 51.59 375 LEU A O 1
#

Sequence (375 aa):
MPRAFIYPILLVCLIFYIPTVFMSPTYSYLTNFNVNQKIQEIVQKTIRDTPIIELHVSCYHYETRTQTTTDANGRLKTESRSVRVTTHTDSKQMPFEFHRDFSPPFAIKQTAKTFIKLDMDQKVFVTNEESKKILDEERVAIYVSNRNRDTHMDYSEFWGTENFESSLLTHNPNSRVPKIATPFWYQFFCLFFLGWAYTFWFNNICDTQEYTFIKELSYHPFNDEQVDNNVDPSMYMGGAYGFQFRGGSGAFCRTFNMSDQLNEFPTNMFSSPPPVLSYRPQQPQQQPFGQSSFSPYSQQTSTAQPYHNNYYYTNNNNNTTPNQNLFLTSNQSRTSLNLPSHVADVSFHHGYDTEPLMQTYTPHSSARGYVPPQL

pLDDT: mean 70.76, std 24.11, range [28.16, 96.75]

Radius of gyration: 32.81 Å; chains: 1; bounding box: 104×71×80 Å

Secondary structure (DSSP, 8-state):
--GGGHHHHHHHHHHHHHHHHHT-HHHHHHHTEE-HHHHHHHHHHHHHSPPEEEEEEEEEEEEEEEEEEE-TTS-EEEEEEEEEEEEEEEEEE----EEEE-PPPP-PPP-SSSEEEEEEEEEEEE--HHHHHHHHHHHHHHHHHHTTSSSEEEEEEEEE-TT---EEEEE-TTSPPPTT-SHHHHHHHHHTT-HHHHHHHHHHHEEEEEEEEEEEEESS---GGG--TT--GGGGTTSTTEEEE-S-SS---EEE-HHHHHHHS-TTSSSSPPP----------PPPP----------------------------------------------------------------------PPPP--------PPP-